Protein AF-A0A6A6IXZ3-F1 (afdb_monomer)

Organism: NCBI:txid390896

Nearest PDB structures (foldseek):
  8v6n-assembly1_A  TM=7.497E-01  e=4.193E-01  Homo sapiens
  6uw6-assembly1_A  TM=6.844E-01  e=2.818E-01  Homo sapiens
  4n5q-assembly1_A  TM=7.582E-01  e=6.986E-01  Mus musculus
  6uw9-assembly1_A  TM=7.023E-01  e=5.893E-01  Homo sapiens
  7mio-assembly1_A  TM=5.245E-01  e=1.039E+00  Mus musculus

pLDDT: mean 78.16, std 22.69, range [28.88, 98.31]

Radius of gyration: 25.99 Å; Cα contacts (8 Å, |Δi|>4): 214; chains: 1; bounding box: 86×38×72 Å

Secondary structure (DSSP, 8-state):
-HHHHHHHTT--TT---TT---HHHHHHHH-----SSS--HHHHHHHHHHHHHTT--TT-B-TTS-BHHHHHHS-B--SSS--BTHHHHHHHHHHHHTT-GGGSPPTTT-EE--BTTB-HHHHHHHTTT-GGG-TTSSSPPEEPTTHHHHHHHHHHHHHHHHHHHHHHHHHHHHHHHHHHTTTTS-----------------PPP-----------------------

Sequence (228 aa):
MRFKLLLDRGANIHARDNRGMTCLHIAVQSARPRNHLNTRVEEDMEAITLLTQRGADIFTTDYSGRSIFDDAYVCDHEKEYPRGSYRGDLWDAALFRCGHGEHIQRPEERMCHYTQWYTEEEFARLWEGMAQDCPYISTPSAICPDRDEVNRRAEEYNRRREEYIRHYEANYRRAEDSVSEEEEEDSADSNIGDEMYLTDSEQDGSEIGYRGGIVLGEVDDLDGDDAG

Mean predicted aligned error: 13.55 Å

Foldseek 3Di:
DPLVVCVVVPNDQCDADPQRDGQLLVLLLVDAFDDDDDDDLVPSLVSNLVSVLVPRDQQDATPVRDGSQNSQQPAALPQAGGRGNVSLLSNCLSCVVNVNNVPRDAQAAHEDAAAPRRDPVNSVVSCVPNNVVPNNPVGHHHYDPCRVVSRVSNVVNVVVVVVVVVVVVVVVVVVVVVVVVVPPDDDDDDDDDDDDDDDDDDDDDDDDDDDDDDDDDDDDDDDDDDDD

Structure (mmCIF, N/CA/C/O backbone):
data_AF-A0A6A6IXZ3-F1
#
_entry.id   AF-A0A6A6IXZ3-F1
#
loop_
_atom_site.group_PDB
_atom_site.id
_atom_site.type_symbol
_atom_site.label_atom_id
_atom_site.label_alt_id
_atom_site.label_comp_id
_atom_site.label_asym_id
_atom_site.label_entity_id
_atom_site.label_seq_id
_atom_site.pdbx_PDB_ins_code
_atom_site.Cartn_x
_atom_site.Cartn_y
_atom_site.Cartn_z
_atom_site.occupancy
_atom_site.B_iso_or_equiv
_atom_site.auth_seq_id
_atom_site.auth_comp_id
_atom_site.auth_asym_id
_atom_site.auth_atom_id
_atom_site.pdbx_PDB_model_num
ATOM 1 N N . MET A 1 1 ? -11.269 16.280 -6.786 1.00 60.94 1 MET A N 1
ATOM 2 C CA . MET A 1 1 ? -10.894 15.071 -6.022 1.00 60.94 1 MET A CA 1
ATOM 3 C C . MET A 1 1 ? -12.010 14.030 -6.147 1.00 60.94 1 MET A C 1
ATOM 5 O O . MET A 1 1 ? -13.130 14.313 -5.734 1.00 60.94 1 MET A O 1
ATOM 9 N N . ARG A 1 2 ? -11.758 12.885 -6.800 1.00 69.38 2 ARG A N 1
ATOM 10 C CA . ARG A 1 2 ? -12.823 11.955 -7.249 1.00 69.38 2 ARG A CA 1
ATOM 11 C C . ARG A 1 2 ? -13.438 11.114 -6.117 1.00 69.38 2 ARG A C 1
ATOM 13 O O . ARG A 1 2 ? -14.658 11.047 -6.044 1.00 69.38 2 ARG A O 1
ATOM 20 N N . PHE A 1 3 ? -12.636 10.553 -5.204 1.00 72.62 3 PHE A N 1
ATOM 21 C CA . PHE A 1 3 ? -13.145 9.714 -4.101 1.00 72.62 3 PHE A CA 1
ATOM 22 C C . PHE A 1 3 ? -14.060 10.473 -3.137 1.00 72.62 3 PHE A C 1
ATOM 24 O O . PHE A 1 3 ? -15.175 10.035 -2.867 1.00 72.62 3 PHE A O 1
ATOM 31 N N . LYS A 1 4 ? -13.630 11.654 -2.684 1.00 79.69 4 LYS A N 1
ATOM 32 C CA . LYS A 1 4 ? -14.442 12.514 -1.813 1.00 79.69 4 LYS A CA 1
ATOM 33 C C . LYS A 1 4 ? -15.776 12.880 -2.441 1.00 79.69 4 LYS A C 1
ATOM 35 O O . LYS A 1 4 ? -16.795 12.749 -1.781 1.00 79.69 4 LYS A O 1
ATOM 40 N N . LEU A 1 5 ? -15.788 13.238 -3.726 1.00 84.25 5 LEU A N 1
ATOM 41 C CA . LEU A 1 5 ? -17.029 13.565 -4.425 1.00 84.25 5 LEU A CA 1
ATOM 42 C C . LEU A 1 5 ? -18.020 12.392 -4.441 1.00 84.25 5 LEU A C 1
ATOM 44 O O . LEU A 1 5 ? -19.213 12.612 -4.261 1.00 84.25 5 LEU A O 1
ATOM 48 N N . LEU A 1 6 ? -17.544 11.163 -4.657 1.00 83.94 6 LEU A N 1
ATOM 49 C CA . LEU A 1 6 ? -18.400 9.973 -4.669 1.00 83.94 6 LEU A CA 1
ATOM 50 C C . LEU A 1 6 ? -18.965 9.671 -3.279 1.00 83.94 6 LEU A C 1
ATOM 52 O O . LEU A 1 6 ? -20.166 9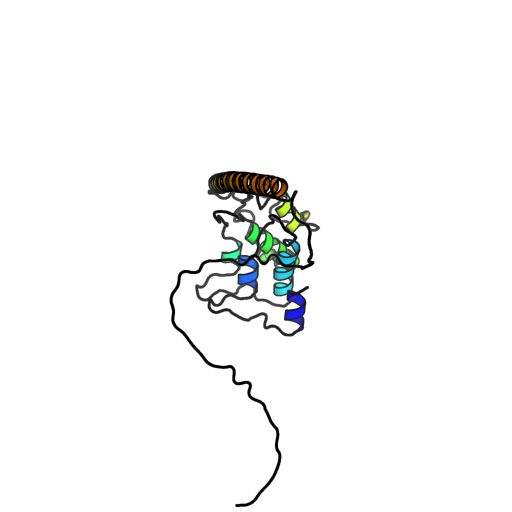.446 -3.141 1.00 83.94 6 LEU A O 1
ATOM 56 N N . LEU A 1 7 ? -18.122 9.721 -2.246 1.00 86.00 7 LEU A N 1
ATOM 57 C CA . LEU A 1 7 ? -18.557 9.497 -0.866 1.00 86.00 7 LEU A CA 1
ATOM 58 C C . LEU A 1 7 ? -19.527 10.590 -0.398 1.00 86.00 7 LEU A C 1
ATOM 60 O O . LEU A 1 7 ? -20.538 10.288 0.226 1.00 86.00 7 LEU A O 1
ATOM 64 N N . ASP A 1 8 ? -19.279 11.848 -0.763 1.00 89.81 8 ASP A N 1
ATOM 65 C CA . ASP A 1 8 ? -20.170 12.974 -0.457 1.00 89.81 8 ASP A CA 1
ATOM 66 C C . ASP A 1 8 ? -21.510 12.875 -1.218 1.00 89.81 8 ASP A C 1
ATOM 68 O O . ASP A 1 8 ? -22.520 13.421 -0.779 1.00 89.81 8 ASP A O 1
ATOM 72 N N . ARG A 1 9 ? -21.547 12.140 -2.338 1.00 90.94 9 ARG A N 1
ATOM 73 C CA . ARG A 1 9 ? -22.761 11.811 -3.108 1.00 90.94 9 ARG A CA 1
ATOM 74 C C . ARG A 1 9 ? -23.486 10.558 -2.597 1.00 90.94 9 ARG A C 1
ATOM 76 O O . ARG A 1 9 ? -24.444 10.128 -3.232 1.00 90.94 9 ARG A O 1
ATOM 83 N N . GLY A 1 10 ? -23.060 9.983 -1.471 1.00 89.31 10 GLY A N 1
ATOM 84 C CA . GLY A 1 10 ? -23.722 8.836 -0.846 1.00 89.31 10 GLY A CA 1
ATOM 85 C C . GLY A 1 10 ? -23.306 7.477 -1.410 1.00 89.31 10 GLY A C 1
ATOM 86 O O . GLY A 1 10 ? -24.050 6.509 -1.259 1.00 89.31 10 GLY A O 1
ATOM 87 N N . ALA A 1 11 ? -22.138 7.377 -2.057 1.00 90.12 11 ALA A N 1
ATOM 88 C CA . ALA A 1 11 ? -21.584 6.078 -2.425 1.00 90.12 11 ALA A CA 1
ATOM 89 C C . ALA A 1 11 ? -21.460 5.175 -1.184 1.00 90.12 11 ALA A C 1
ATOM 91 O O . ALA A 1 11 ? -20.954 5.595 -0.141 1.00 90.12 11 ALA A O 1
ATOM 92 N N . ASN A 1 12 ? -21.923 3.928 -1.301 1.00 93.25 12 ASN A N 1
ATOM 93 C CA . ASN A 1 12 ? -21.911 2.979 -0.194 1.00 93.25 12 ASN A CA 1
ATOM 94 C C . ASN A 1 12 ? -20.475 2.541 0.131 1.00 93.25 12 ASN A C 1
ATOM 96 O O . ASN A 1 12 ? -19.861 1.788 -0.623 1.00 93.25 12 ASN A O 1
ATOM 100 N N . ILE A 1 13 ? -19.968 2.972 1.285 1.00 93.75 13 ILE A N 1
ATOM 101 C CA . ILE A 1 13 ? -18.616 2.652 1.753 1.00 93.75 13 ILE A CA 1
ATOM 102 C C . ILE A 1 13 ? -18.418 1.168 2.103 1.00 93.75 13 ILE A C 1
ATOM 104 O O . ILE A 1 13 ? -17.296 0.668 2.076 1.00 93.75 13 ILE A O 1
ATOM 108 N N . HIS A 1 14 ? -19.508 0.451 2.377 1.00 93.44 14 HIS A N 1
ATOM 109 C CA . HIS A 1 14 ? -19.511 -0.977 2.697 1.00 93.44 14 HIS A CA 1
ATOM 110 C C . HIS A 1 14 ? -19.877 -1.853 1.493 1.00 93.44 14 HIS A C 1
ATOM 112 O O . HIS A 1 14 ? -20.147 -3.045 1.661 1.00 93.44 14 HIS A O 1
ATOM 118 N N . ALA A 1 15 ? -19.929 -1.279 0.286 1.00 95.31 15 ALA A N 1
ATOM 119 C CA . ALA A 1 15 ? -20.151 -2.050 -0.926 1.00 95.31 15 ALA A CA 1
ATOM 120 C C . ALA A 1 15 ? -19.076 -3.134 -1.074 1.00 95.31 15 ALA A C 1
ATOM 122 O O . ALA A 1 15 ? -17.907 -2.931 -0.733 1.00 95.31 15 ALA A O 1
ATOM 123 N N . ARG A 1 16 ? -19.500 -4.285 -1.590 1.00 97.06 16 ARG A N 1
ATOM 124 C CA . ARG A 1 16 ? -18.633 -5.417 -1.896 1.00 97.06 16 ARG A CA 1
ATOM 125 C C . ARG A 1 16 ? -18.746 -5.753 -3.372 1.00 97.06 16 ARG A C 1
ATOM 127 O O . ARG A 1 16 ? -19.849 -5.729 -3.919 1.00 97.06 16 ARG A O 1
ATOM 134 N N . ASP A 1 17 ? -17.618 -6.049 -4.002 1.00 96.50 17 ASP A N 1
ATOM 135 C CA . ASP A 1 17 ? -17.598 -6.551 -5.373 1.00 96.50 17 ASP A CA 1
ATOM 136 C C . ASP A 1 17 ? -17.979 -8.044 -5.442 1.00 96.50 17 ASP A C 1
ATOM 138 O O . ASP A 1 17 ? -18.357 -8.670 -4.448 1.00 96.50 17 ASP A O 1
ATOM 142 N N . ASN A 1 18 ? -17.869 -8.645 -6.628 1.00 97.88 18 ASN A N 1
ATOM 143 C CA . ASN A 1 18 ? -18.177 -10.062 -6.843 1.00 97.88 18 ASN A CA 1
ATOM 144 C C . ASN A 1 18 ? -17.217 -11.036 -6.131 1.00 97.88 18 ASN A C 1
ATOM 146 O O . ASN A 1 18 ? -17.522 -12.225 -6.042 1.00 97.88 18 ASN A O 1
ATOM 150 N N . ARG A 1 19 ? -16.079 -10.558 -5.621 1.00 97.19 19 ARG A N 1
ATOM 151 C CA . ARG A 1 19 ? -15.124 -11.319 -4.802 1.00 97.19 19 ARG A CA 1
ATOM 152 C C . ARG A 1 19 ? -15.311 -11.054 -3.310 1.00 97.19 19 ARG A C 1
ATOM 154 O O . ARG A 1 19 ? -14.609 -11.645 -2.494 1.00 97.19 19 ARG A O 1
ATOM 161 N N . GLY A 1 20 ? -16.263 -10.200 -2.941 1.00 97.62 20 GLY A N 1
ATOM 162 C CA . GLY A 1 20 ? -16.516 -9.815 -1.562 1.00 97.62 20 GLY A CA 1
ATOM 163 C C . GLY A 1 20 ? -15.574 -8.725 -1.059 1.00 97.62 2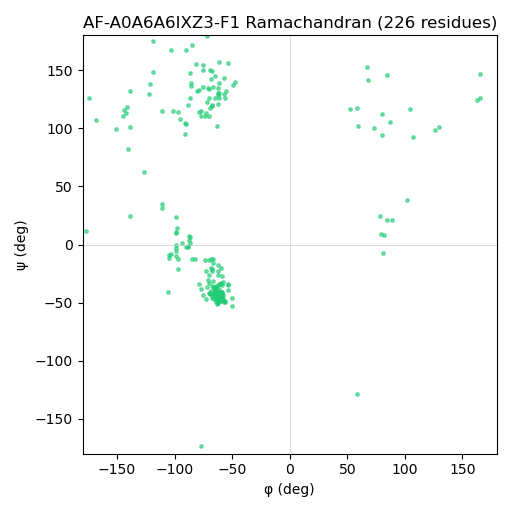0 GLY A C 1
ATOM 164 O O . GLY A 1 20 ? -15.613 -8.432 0.137 1.00 97.62 20 GLY A O 1
ATOM 165 N N . MET A 1 21 ? -14.757 -8.134 -1.935 1.00 97.81 21 MET A N 1
ATOM 166 C CA . MET A 1 21 ? -13.789 -7.094 -1.598 1.00 97.81 21 MET A CA 1
ATOM 167 C C . MET A 1 21 ? -14.496 -5.763 -1.364 1.00 97.81 21 MET A C 1
ATOM 169 O O . MET A 1 21 ? -15.364 -5.360 -2.137 1.00 97.81 21 MET A O 1
ATOM 173 N N . THR A 1 22 ? -14.103 -5.070 -0.299 1.00 96.81 22 THR A N 1
ATOM 174 C CA . THR A 1 22 ? -14.550 -3.700 -0.009 1.00 96.81 22 THR A CA 1
ATOM 175 C C . THR A 1 22 ? -13.689 -2.672 -0.741 1.00 96.81 22 THR A C 1
ATOM 177 O O . THR A 1 22 ? -12.629 -2.993 -1.282 1.00 96.81 22 THR A O 1
ATOM 180 N N . CYS A 1 23 ? -14.091 -1.400 -0.699 1.00 94.81 23 CYS A N 1
ATOM 181 C CA . CYS A 1 23 ? -13.284 -0.303 -1.238 1.00 94.81 23 CYS A CA 1
ATOM 182 C C . CYS A 1 23 ? -11.852 -0.268 -0.667 1.00 94.81 23 CYS A C 1
ATOM 184 O O . CYS A 1 23 ? -10.927 0.055 -1.406 1.00 94.81 23 CYS A O 1
ATOM 186 N N . LEU A 1 24 ? -11.656 -0.626 0.612 1.00 96.38 24 LEU A N 1
ATOM 187 C CA . LEU A 1 24 ? -10.325 -0.666 1.231 1.00 96.38 24 LEU A CA 1
ATOM 188 C C . LEU A 1 24 ? -9.444 -1.792 0.669 1.00 96.38 24 LEU A C 1
ATOM 190 O O . LEU A 1 24 ? -8.278 -1.535 0.380 1.00 96.38 24 LEU A O 1
ATOM 194 N N . HIS A 1 25 ? -9.993 -2.993 0.441 1.00 96.69 25 HIS A N 1
ATOM 195 C CA . HIS A 1 25 ? -9.257 -4.084 -0.219 1.00 96.69 25 HIS A CA 1
ATOM 196 C C . HIS A 1 25 ? -8.739 -3.628 -1.587 1.00 96.69 25 HIS A C 1
ATOM 198 O O . HIS A 1 25 ? -7.557 -3.765 -1.899 1.00 96.69 25 HIS A O 1
ATOM 204 N N . ILE A 1 26 ? -9.627 -3.023 -2.385 1.00 94.75 26 ILE A N 1
ATOM 205 C CA . ILE A 1 26 ? -9.297 -2.551 -3.731 1.00 94.75 26 ILE A CA 1
ATOM 206 C C . ILE A 1 26 ? -8.240 -1.446 -3.664 1.00 94.75 26 ILE A C 1
ATOM 208 O O . ILE A 1 26 ? -7.249 -1.532 -4.383 1.00 94.75 26 ILE A O 1
ATOM 212 N N . ALA A 1 27 ? -8.405 -0.450 -2.785 1.00 93.69 27 ALA A N 1
ATOM 213 C CA . ALA A 1 27 ? -7.450 0.647 -2.632 1.00 93.69 27 ALA A CA 1
ATOM 214 C C . ALA A 1 27 ? -6.040 0.125 -2.311 1.00 93.69 27 ALA A C 1
ATOM 216 O O . ALA A 1 27 ? -5.092 0.458 -3.021 1.00 93.69 27 ALA A O 1
ATOM 217 N N . VAL A 1 28 ? -5.917 -0.773 -1.328 1.00 95.19 28 VAL A N 1
ATOM 218 C CA . VAL A 1 28 ? -4.636 -1.377 -0.931 1.00 95.19 28 VAL A CA 1
ATOM 219 C C . VAL A 1 28 ? -4.052 -2.262 -2.039 1.00 95.19 28 VAL A C 1
ATOM 221 O O . VAL A 1 28 ? -2.847 -2.219 -2.283 1.00 95.19 28 VAL A O 1
ATOM 224 N N . GLN A 1 29 ? -4.858 -3.071 -2.735 1.00 92.06 29 GLN A N 1
ATOM 225 C CA . GLN A 1 29 ? -4.387 -3.907 -3.855 1.00 92.06 29 GLN A CA 1
ATOM 226 C C . GLN A 1 29 ? -3.944 -3.092 -5.070 1.00 92.06 29 GLN A C 1
ATOM 228 O O . GLN A 1 29 ? -2.984 -3.469 -5.745 1.00 92.06 29 GLN A O 1
ATOM 233 N N . SER A 1 30 ? -4.620 -1.981 -5.351 1.00 89.19 30 SER A N 1
ATOM 234 C CA . SER A 1 30 ? -4.317 -1.125 -6.498 1.00 89.19 30 SER A CA 1
ATOM 235 C C . SER A 1 30 ? -3.177 -0.142 -6.256 1.00 89.19 30 SER A C 1
ATOM 237 O O . SER A 1 30 ? -2.693 0.430 -7.228 1.00 89.19 30 SER A O 1
ATOM 239 N N . ALA A 1 31 ? -2.746 0.041 -5.004 1.00 90.06 31 ALA A N 1
ATOM 240 C CA . ALA A 1 31 ? -1.715 1.005 -4.648 1.00 90.06 31 ALA A CA 1
ATOM 241 C C . ALA A 1 31 ? -0.377 0.666 -5.324 1.00 90.06 31 ALA A C 1
ATOM 243 O O . ALA A 1 31 ? 0.050 -0.504 -5.351 1.00 90.06 31 ALA A O 1
ATOM 244 N N . ARG A 1 32 ? 0.285 1.686 -5.884 1.00 86.12 32 ARG A N 1
ATOM 245 C CA . ARG A 1 32 ? 1.559 1.524 -6.603 1.00 86.12 32 ARG A CA 1
ATOM 246 C C . ARG A 1 32 ? 2.556 2.646 -6.279 1.00 86.12 32 ARG A C 1
ATOM 248 O O . ARG A 1 32 ? 2.204 3.822 -6.374 1.00 86.12 32 ARG A O 1
ATOM 255 N N . PRO A 1 33 ? 3.817 2.299 -5.966 1.00 79.06 33 PRO A N 1
ATOM 256 C CA . PRO A 1 33 ? 4.893 3.270 -5.839 1.00 79.06 33 PRO A CA 1
ATOM 257 C C . PRO A 1 33 ? 5.336 3.724 -7.246 1.00 79.06 33 PRO A C 1
ATOM 259 O O . PRO A 1 33 ? 5.046 3.054 -8.239 1.00 79.06 33 PRO A O 1
ATOM 262 N N . ARG A 1 34 ? 5.906 4.927 -7.371 1.00 76.75 34 ARG A N 1
ATOM 263 C CA . ARG A 1 34 ? 5.905 5.683 -8.636 1.00 76.75 34 ARG A CA 1
ATOM 264 C C . ARG A 1 34 ? 6.772 5.079 -9.728 1.00 76.75 34 ARG A C 1
ATOM 266 O O . ARG A 1 34 ? 7.892 4.641 -9.490 1.00 76.75 34 ARG A O 1
ATOM 273 N N . ASN A 1 35 ? 6.324 5.329 -10.964 1.00 61.19 35 ASN A N 1
ATOM 274 C CA . ASN A 1 35 ? 7.160 5.334 -12.153 1.00 61.19 35 ASN A CA 1
ATOM 275 C C . ASN A 1 35 ? 6.460 5.916 -13.397 1.00 61.19 35 ASN A C 1
ATOM 277 O O . ASN A 1 35 ? 5.618 5.276 -14.004 1.00 61.19 35 ASN A O 1
ATOM 281 N N . HIS A 1 36 ? 6.899 7.133 -13.771 1.00 51.09 36 HIS A N 1
ATOM 282 C CA . HIS A 1 36 ? 6.634 7.879 -15.016 1.00 51.09 36 HIS A CA 1
ATOM 283 C C . HIS A 1 36 ? 5.156 8.178 -15.364 1.00 51.09 36 HIS A C 1
ATOM 285 O O . HIS A 1 36 ? 4.397 7.284 -15.696 1.00 51.09 36 HIS A O 1
ATOM 291 N N . LEU A 1 37 ? 4.817 9.482 -15.415 1.00 48.09 37 LEU A N 1
ATOM 292 C CA . LEU A 1 37 ? 3.551 10.094 -15.895 1.00 48.09 37 LEU A CA 1
ATOM 293 C C . LEU A 1 37 ? 2.514 10.580 -14.851 1.00 48.09 37 LEU A C 1
ATOM 295 O O . LEU A 1 37 ? 1.324 10.610 -15.139 1.00 48.09 37 LEU A O 1
ATOM 299 N N . ASN A 1 38 ? 2.988 11.168 -13.742 1.00 49.25 38 ASN A N 1
ATOM 300 C CA . ASN A 1 38 ? 2.245 12.116 -12.880 1.00 49.25 38 ASN A CA 1
ATOM 301 C C . ASN A 1 38 ? 1.373 11.497 -11.751 1.00 49.25 38 ASN A C 1
ATOM 303 O O . ASN A 1 38 ? 0.263 11.033 -11.986 1.00 49.25 38 ASN A O 1
ATOM 307 N N . THR A 1 39 ? 1.893 11.624 -10.513 1.00 54.12 39 THR A N 1
ATOM 308 C CA . THR A 1 39 ? 1.255 11.435 -9.177 1.00 54.12 39 THR A CA 1
ATOM 309 C C . THR A 1 39 ? 0.854 9.984 -8.828 1.00 54.12 39 THR A C 1
ATOM 311 O O . THR A 1 39 ? 0.569 9.206 -9.725 1.00 54.12 39 THR A O 1
ATOM 314 N N . ARG A 1 40 ? 0.993 9.488 -7.576 1.00 67.31 40 ARG A N 1
ATOM 315 C CA . ARG A 1 40 ? -0.190 9.181 -6.730 1.00 67.31 40 ARG A CA 1
ATOM 316 C C . ARG A 1 40 ? 0.056 8.682 -5.288 1.00 67.31 40 ARG A C 1
ATOM 318 O O . ARG A 1 40 ? -0.921 8.289 -4.668 1.00 67.31 40 ARG A O 1
ATOM 325 N N . VAL A 1 41 ? 1.261 8.728 -4.701 1.00 76.94 41 VAL A N 1
ATOM 326 C CA . VAL A 1 41 ? 1.421 8.328 -3.273 1.00 76.94 41 VAL A CA 1
ATOM 327 C C . VAL A 1 41 ? 0.438 9.100 -2.386 1.00 76.94 41 VAL A C 1
ATOM 329 O O . VAL A 1 41 ? -0.194 8.534 -1.500 1.00 76.94 41 VAL A O 1
ATOM 332 N N . GLU A 1 42 ? 0.248 10.382 -2.692 1.00 83.19 42 GLU A N 1
ATOM 333 C CA . GLU A 1 42 ? -0.715 11.250 -2.030 1.00 83.19 42 GLU A CA 1
ATOM 334 C C . GLU A 1 42 ? -2.166 10.815 -2.272 1.00 83.19 42 GLU A C 1
ATOM 336 O O . GLU A 1 42 ? -2.969 10.892 -1.353 1.00 83.19 42 GLU A O 1
ATOM 341 N N . GLU A 1 43 ? -2.513 10.329 -3.467 1.00 84.75 43 GLU A N 1
ATOM 342 C CA . GLU A 1 43 ? -3.876 9.881 -3.780 1.00 84.75 43 GLU A CA 1
ATOM 343 C C . GLU A 1 43 ? -4.191 8.503 -3.194 1.00 84.75 43 GLU A C 1
ATOM 345 O O . GLU A 1 43 ? -5.305 8.305 -2.719 1.00 84.75 43 GLU A O 1
ATOM 350 N N . ASP A 1 44 ? -3.235 7.569 -3.198 1.00 89.81 44 ASP A N 1
ATOM 351 C CA . ASP A 1 44 ? -3.387 6.256 -2.565 1.00 89.81 44 ASP A CA 1
ATOM 352 C C . ASP A 1 44 ? -3.526 6.432 -1.044 1.00 89.81 44 ASP A C 1
ATOM 354 O O . ASP A 1 44 ? -4.448 5.892 -0.425 1.00 89.81 44 ASP A O 1
ATOM 358 N N . MET A 1 45 ? -2.679 7.284 -0.453 1.00 92.31 45 MET A N 1
ATOM 359 C CA . MET A 1 45 ? -2.783 7.691 0.950 1.00 92.31 45 MET A CA 1
ATOM 360 C C . MET A 1 45 ? -4.128 8.365 1.234 1.00 92.31 45 MET A C 1
ATOM 362 O O . MET A 1 45 ? -4.809 8.016 2.198 1.00 92.31 45 MET A O 1
ATOM 366 N N . GLU A 1 46 ? -4.539 9.327 0.409 1.00 91.06 46 GLU A N 1
ATOM 367 C CA . GLU A 1 46 ? -5.799 10.051 0.578 1.00 91.06 46 GLU A CA 1
ATOM 368 C C . GLU A 1 46 ? -7.012 9.123 0.430 1.00 91.06 46 GLU A C 1
ATOM 370 O O . GLU A 1 46 ? -7.966 9.238 1.196 1.00 91.06 46 GLU A O 1
ATOM 375 N N . ALA A 1 47 ? -6.984 8.167 -0.500 1.00 91.75 47 ALA A N 1
ATOM 376 C CA . ALA A 1 47 ? -8.053 7.192 -0.678 1.00 91.75 47 ALA A CA 1
ATOM 377 C C . ALA A 1 47 ? -8.2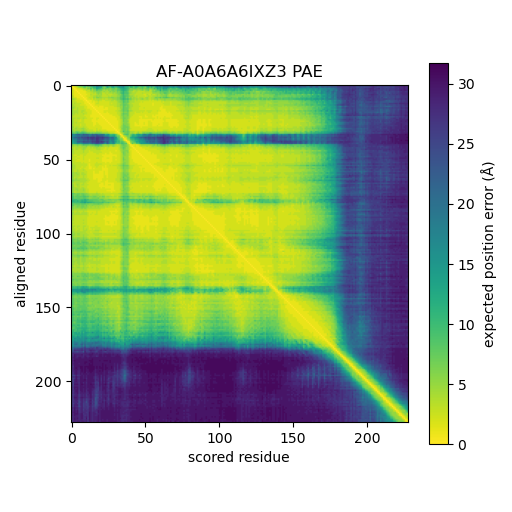15 6.306 0.563 1.00 91.75 47 ALA A C 1
ATOM 379 O O . ALA A 1 47 ? -9.326 6.198 1.086 1.00 91.75 47 ALA A O 1
ATOM 380 N N . ILE A 1 48 ? -7.125 5.713 1.063 1.00 95.69 48 ILE A N 1
ATOM 381 C CA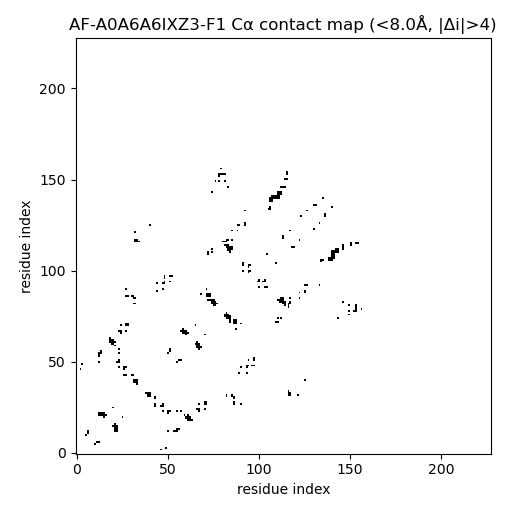 . ILE A 1 48 ? -7.167 4.846 2.250 1.00 95.69 48 ILE A CA 1
ATOM 382 C C . ILE A 1 48 ? -7.583 5.657 3.479 1.00 95.69 48 ILE A C 1
ATOM 384 O O . ILE A 1 48 ? -8.525 5.277 4.172 1.00 95.69 48 ILE A O 1
ATOM 388 N N . THR A 1 49 ? -6.944 6.804 3.725 1.00 95.94 49 THR A N 1
ATOM 389 C CA . THR A 1 49 ? -7.259 7.647 4.890 1.00 95.94 49 THR A CA 1
ATOM 390 C C . THR A 1 49 ? -8.698 8.149 4.866 1.00 95.94 49 THR A C 1
ATOM 392 O O . THR A 1 49 ? -9.381 8.074 5.885 1.00 95.94 49 THR A O 1
ATOM 395 N N . LEU A 1 50 ? -9.209 8.595 3.715 1.00 94.94 50 LEU A N 1
ATOM 396 C CA . LEU A 1 50 ? -10.590 9.054 3.602 1.00 94.94 50 LEU A CA 1
ATOM 397 C C . LEU A 1 50 ? -11.588 7.916 3.825 1.00 94.94 50 LEU A C 1
ATOM 399 O O . LEU A 1 50 ? -12.584 8.123 4.513 1.00 94.94 50 LEU A O 1
ATOM 403 N N . LEU A 1 51 ? -11.352 6.728 3.261 1.00 95.56 51 LEU A N 1
ATOM 404 C CA . LEU A 1 51 ? -12.225 5.571 3.481 1.00 95.56 51 LEU A CA 1
ATOM 405 C C . LEU A 1 51 ? -12.256 5.191 4.967 1.00 95.56 51 LEU A C 1
ATOM 407 O O . LEU A 1 51 ? -13.338 5.079 5.545 1.00 95.56 51 LEU A O 1
ATOM 411 N N . THR A 1 52 ? -11.096 5.082 5.611 1.00 96.88 52 THR A N 1
ATOM 412 C CA . THR A 1 52 ? -10.998 4.766 7.043 1.00 96.88 52 THR A CA 1
ATOM 413 C C . THR A 1 52 ? -11.683 5.834 7.902 1.00 96.88 52 THR A C 1
ATOM 415 O O . THR A 1 52 ? -12.540 5.512 8.721 1.00 96.88 52 THR A O 1
ATOM 418 N N . GLN A 1 53 ? -11.425 7.124 7.653 1.00 95.56 53 GLN A N 1
ATOM 419 C CA . GLN A 1 53 ? -12.068 8.239 8.371 1.00 95.56 53 GLN A CA 1
ATOM 420 C C . GLN A 1 53 ? -13.589 8.297 8.185 1.00 95.56 53 GLN A C 1
ATOM 422 O O . GLN A 1 53 ? -14.300 8.831 9.037 1.00 95.56 53 GLN A O 1
ATOM 427 N N . ARG A 1 54 ? -14.108 7.776 7.069 1.00 94.44 54 ARG A N 1
ATOM 428 C CA . ARG A 1 54 ? -15.549 7.696 6.785 1.00 94.44 54 ARG A CA 1
ATOM 429 C C . ARG A 1 54 ? -16.192 6.417 7.333 1.00 94.44 54 ARG A C 1
ATOM 431 O O . ARG A 1 54 ? -17.372 6.192 7.077 1.00 94.44 54 ARG A O 1
ATOM 438 N N . GLY A 1 55 ? -15.453 5.622 8.108 1.00 94.81 55 GLY A N 1
ATOM 439 C CA . GLY A 1 55 ? -15.966 4.449 8.810 1.00 94.81 55 GLY A CA 1
ATOM 440 C C . GLY A 1 55 ? -15.908 3.155 8.003 1.00 94.81 55 GLY A C 1
ATOM 441 O O . GLY A 1 55 ? -16.659 2.228 8.302 1.00 94.81 55 GLY A O 1
ATOM 442 N N . ALA A 1 56 ? -15.055 3.068 6.978 1.00 96.31 56 ALA A N 1
ATOM 443 C CA . ALA A 1 56 ? -14.768 1.781 6.354 1.00 96.31 56 ALA A CA 1
ATOM 444 C C . ALA A 1 56 ? -14.145 0.829 7.390 1.00 96.31 56 ALA A C 1
ATOM 446 O O . ALA A 1 56 ? -13.195 1.186 8.081 1.00 96.31 56 ALA A O 1
ATOM 447 N N . ASP A 1 57 ? -14.686 -0.385 7.488 1.00 97.19 57 ASP A N 1
ATOM 448 C CA . ASP A 1 57 ? -14.213 -1.386 8.442 1.00 97.19 57 ASP A CA 1
ATOM 449 C C . ASP A 1 57 ? 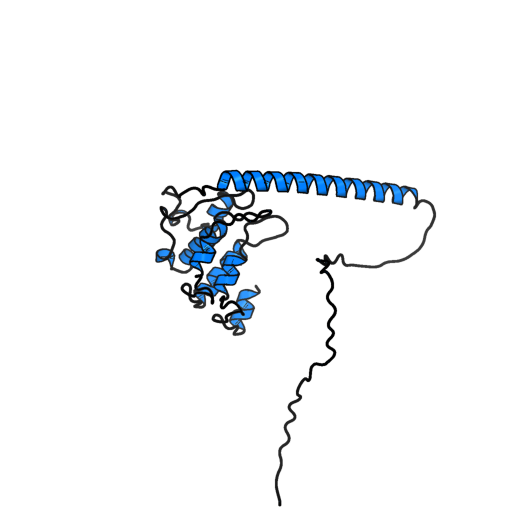-12.903 -2.034 7.958 1.00 97.19 57 ASP A C 1
ATOM 451 O O . ASP A 1 57 ? -12.863 -2.726 6.930 1.00 97.19 57 ASP A O 1
ATOM 455 N N . ILE A 1 58 ? -11.835 -1.800 8.724 1.00 97.88 58 ILE A N 1
ATOM 456 C CA . ILE A 1 58 ? -10.474 -2.279 8.458 1.00 97.88 58 ILE A CA 1
ATOM 457 C C . ILE A 1 58 ? -10.303 -3.786 8.712 1.00 97.88 58 ILE A C 1
ATOM 459 O O . ILE A 1 58 ? -9.313 -4.361 8.270 1.00 97.88 58 ILE A O 1
ATOM 463 N N . PHE A 1 59 ? -11.259 -4.445 9.377 1.00 98.00 59 PHE A N 1
ATOM 464 C CA . PHE A 1 59 ? -11.205 -5.877 9.711 1.00 98.00 59 PHE A CA 1
ATOM 465 C C . PHE A 1 59 ? -12.006 -6.760 8.753 1.00 98.00 59 PHE A C 1
ATOM 467 O O . PHE A 1 59 ? -12.214 -7.948 9.008 1.00 98.00 59 PHE A O 1
ATOM 474 N N . THR A 1 60 ? -12.484 -6.193 7.647 1.00 97.81 60 THR A N 1
ATOM 475 C CA . THR A 1 60 ? -13.258 -6.954 6.668 1.00 97.81 60 THR A CA 1
ATOM 476 C C . THR A 1 60 ? -12.409 -8.007 5.964 1.00 97.81 60 THR A C 1
ATOM 478 O O . THR A 1 60 ? -11.216 -7.822 5.732 1.00 97.81 60 THR A O 1
ATOM 481 N N . THR A 1 61 ? -13.068 -9.102 5.587 1.00 98.25 61 THR A N 1
ATOM 482 C CA . THR A 1 61 ? -12.511 -10.150 4.732 1.00 98.25 61 THR A CA 1
AT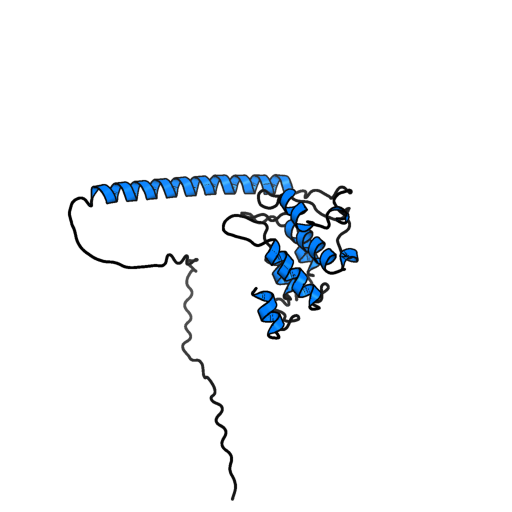OM 483 C C . THR A 1 61 ? -13.308 -10.295 3.440 1.00 98.25 61 THR A C 1
ATOM 485 O O . THR A 1 61 ? -14.527 -10.066 3.422 1.00 98.25 61 THR A O 1
ATOM 488 N N . ASP A 1 62 ? -12.624 -10.683 2.366 1.00 97.62 62 ASP A N 1
ATOM 489 C CA . ASP A 1 62 ? -13.218 -11.086 1.092 1.00 97.62 62 ASP A CA 1
ATOM 490 C C . ASP A 1 62 ? -13.908 -12.468 1.190 1.00 97.62 62 ASP A C 1
ATOM 492 O O . ASP A 1 62 ? -13.929 -13.109 2.245 1.00 97.62 62 ASP A O 1
ATOM 496 N N . TYR A 1 63 ? -14.508 -12.956 0.099 1.00 98.31 63 TYR A N 1
ATOM 497 C CA . TYR A 1 63 ? -15.169 -14.273 0.095 1.00 98.31 63 TYR A CA 1
ATOM 498 C C . TYR A 1 63 ? -14.205 -15.462 0.189 1.00 98.31 63 TYR A C 1
ATOM 500 O O . TYR A 1 63 ? -14.645 -16.577 0.465 1.00 98.31 63 TYR A O 1
ATOM 508 N N . SER A 1 64 ? -12.907 -15.236 -0.002 1.00 97.44 64 SER A N 1
ATOM 509 C CA . SER A 1 64 ? -11.859 -16.234 0.232 1.00 97.44 64 SER A CA 1
ATOM 510 C C . SER A 1 64 ? -11.359 -16.214 1.681 1.00 97.44 64 SER A C 1
ATOM 512 O O . SER A 1 64 ? -10.505 -17.022 2.041 1.00 97.44 64 SER A O 1
ATOM 514 N N . GLY A 1 65 ? -11.877 -15.307 2.515 1.00 97.81 65 GLY A N 1
ATOM 515 C CA . GLY A 1 65 ? -11.441 -15.110 3.892 1.00 97.81 65 GLY A CA 1
ATOM 516 C C . GLY A 1 65 ? -10.157 -14.292 4.028 1.00 97.81 65 GLY A C 1
ATOM 517 O O . GLY A 1 65 ? -9.636 -14.213 5.137 1.00 97.81 65 GLY A O 1
ATOM 518 N N . ARG A 1 66 ? -9.648 -13.682 2.949 1.00 97.12 66 ARG A N 1
ATOM 519 C CA . ARG A 1 66 ? -8.473 -12.803 3.019 1.00 97.12 66 ARG A CA 1
ATOM 520 C C . ARG A 1 66 ? -8.876 -11.436 3.538 1.00 97.12 66 ARG A C 1
ATOM 522 O O . ARG A 1 66 ? -9.876 -10.883 3.089 1.00 97.12 66 ARG A O 1
ATOM 529 N N . SER A 1 67 ? -8.112 -10.917 4.486 1.00 97.75 67 SER A N 1
ATOM 530 C CA . SER A 1 67 ? -8.305 -9.595 5.075 1.00 97.75 67 SER A CA 1
ATOM 531 C C . SER A 1 67 ? -7.546 -8.505 4.320 1.00 97.75 67 SER A C 1
ATOM 533 O O . SER A 1 67 ? -6.629 -8.773 3.542 1.00 97.75 67 SER A O 1
ATOM 535 N N . ILE A 1 68 ? -7.872 -7.248 4.626 1.00 97.62 68 ILE A N 1
ATOM 536 C CA . ILE A 1 68 ? -7.121 -6.084 4.131 1.00 97.62 68 ILE A CA 1
ATOM 537 C C . ILE A 1 68 ? -5.654 -6.132 4.595 1.00 97.62 68 ILE A C 1
ATOM 539 O O . ILE A 1 68 ? -4.764 -5.728 3.851 1.00 97.62 68 ILE A O 1
ATOM 543 N N . PHE A 1 69 ? -5.387 -6.661 5.794 1.00 97.25 69 PHE A N 1
ATOM 544 C CA . PHE A 1 69 ? -4.030 -6.831 6.320 1.00 97.25 69 PHE A CA 1
ATOM 545 C C . PHE A 1 69 ? -3.244 -7.892 5.540 1.00 97.25 69 PHE A C 1
ATOM 547 O O . PHE A 1 69 ? -2.072 -7.676 5.235 1.00 97.25 69 PHE A O 1
ATOM 554 N N . ASP A 1 70 ? -3.892 -9.001 5.161 1.00 96.12 70 ASP A N 1
ATOM 555 C CA . ASP A 1 70 ? -3.277 -10.017 4.295 1.00 96.12 70 ASP A CA 1
ATOM 556 C C . ASP A 1 70 ? -2.913 -9.413 2.940 1.00 96.12 70 ASP A C 1
ATOM 558 O O . ASP A 1 70 ? -1.833 -9.652 2.408 1.00 96.12 70 ASP A O 1
ATOM 562 N N . ASP A 1 71 ? -3.797 -8.585 2.388 1.00 94.44 71 ASP A N 1
ATOM 563 C CA . ASP A 1 71 ? -3.507 -7.852 1.168 1.00 94.44 71 ASP A CA 1
ATOM 564 C C . ASP A 1 71 ? -2.323 -6.891 1.368 1.00 94.44 71 ASP A C 1
ATOM 566 O O . ASP A 1 71 ? -1.398 -6.912 0.556 1.00 94.44 71 ASP A O 1
ATOM 570 N N . ALA A 1 72 ? -2.320 -6.075 2.424 1.00 96.31 72 ALA A N 1
ATOM 571 C CA . ALA A 1 72 ? -1.308 -5.047 2.672 1.00 96.31 72 ALA A CA 1
ATOM 572 C C . ALA A 1 72 ? 0.103 -5.620 2.874 1.00 96.31 72 ALA A C 1
ATOM 574 O O . ALA A 1 72 ? 1.051 -5.139 2.254 1.00 96.31 72 ALA A O 1
ATOM 575 N N . TYR A 1 73 ? 0.249 -6.643 3.718 1.00 95.19 73 TYR A N 1
ATOM 576 C CA . TYR A 1 73 ? 1.561 -7.124 4.168 1.00 95.19 73 TYR A CA 1
ATOM 577 C C . TYR A 1 73 ? 2.177 -8.215 3.292 1.00 95.19 73 TYR A C 1
ATOM 579 O O . TYR A 1 73 ? 3.308 -8.644 3.535 1.00 95.19 73 TYR A O 1
ATOM 587 N N . VAL A 1 74 ? 1.480 -8.655 2.243 1.00 90.25 74 VAL A N 1
ATOM 588 C CA . VAL A 1 74 ? 2.100 -9.502 1.223 1.00 90.25 74 VAL A CA 1
ATOM 589 C C . VAL A 1 74 ? 3.142 -8.688 0.462 1.00 90.25 74 VAL A C 1
ATOM 591 O O . VAL A 1 74 ? 2.828 -7.697 -0.199 1.00 90.25 74 VAL A O 1
ATOM 594 N N . CYS A 1 75 ? 4.389 -9.153 0.531 1.00 89.31 75 CYS A N 1
ATOM 595 C CA . CYS A 1 75 ? 5.474 -8.589 -0.253 1.00 89.31 75 CYS A CA 1
ATOM 596 C C . CYS A 1 75 ? 5.210 -8.817 -1.745 1.00 89.31 75 CYS A C 1
ATOM 598 O O . CYS A 1 75 ? 4.963 -9.944 -2.185 1.00 89.31 75 CYS A O 1
ATOM 600 N N . ASP A 1 76 ? 5.231 -7.737 -2.520 1.00 89.25 76 ASP A N 1
ATOM 601 C CA . ASP A 1 76 ? 4.851 -7.775 -3.922 1.00 89.25 76 ASP A CA 1
ATOM 602 C C . ASP A 1 76 ? 6.073 -7.897 -4.834 1.00 89.25 76 ASP A C 1
ATOM 604 O O . ASP A 1 76 ? 6.899 -6.985 -4.952 1.00 89.25 76 ASP A O 1
ATOM 608 N N . HIS A 1 77 ? 6.141 -9.039 -5.511 1.00 89.44 77 HIS A N 1
ATOM 609 C CA . HIS A 1 77 ? 7.214 -9.410 -6.426 1.00 89.44 77 HIS A CA 1
ATOM 610 C C . HIS A 1 77 ? 6.736 -9.444 -7.890 1.00 89.44 77 HIS A C 1
ATOM 612 O O . HIS A 1 77 ? 7.164 -10.316 -8.654 1.00 89.44 77 HIS A O 1
ATOM 618 N N . GLU A 1 78 ? 5.812 -8.554 -8.293 1.00 82.19 78 GLU A N 1
ATOM 619 C CA . GLU A 1 78 ? 5.395 -8.423 -9.700 1.00 82.19 78 GLU A CA 1
ATOM 620 C C . GLU A 1 78 ? 6.618 -8.369 -10.638 1.00 82.19 78 GLU A C 1
ATOM 622 O O . GLU A 1 78 ? 7.638 -7.753 -10.340 1.00 82.19 78 GLU A O 1
ATOM 627 N N . LYS A 1 79 ? 6.527 -9.040 -11.796 1.00 76.00 79 LYS A N 1
ATOM 628 C CA . LYS A 1 79 ? 7.688 -9.287 -12.675 1.00 76.00 79 LYS A CA 1
ATOM 629 C C . LYS A 1 79 ? 8.312 -8.016 -13.254 1.00 76.00 79 LYS A C 1
ATOM 631 O O . LYS A 1 79 ? 9.515 -8.000 -13.490 1.00 76.00 79 LYS A O 1
ATOM 636 N N . GLU A 1 80 ? 7.478 -7.027 -13.555 1.00 77.56 80 GLU A N 1
ATOM 637 C CA . GLU A 1 80 ? 7.864 -5.801 -14.268 1.00 77.56 80 GLU A CA 1
ATOM 638 C C . GLU A 1 80 ? 7.921 -4.606 -13.310 1.00 77.56 80 GLU A C 1
ATOM 640 O O . GLU A 1 80 ? 8.856 -3.802 -13.327 1.00 77.56 80 GLU A O 1
ATOM 645 N N . TYR A 1 81 ? 6.938 -4.540 -12.412 1.00 80.88 81 TYR A N 1
ATOM 646 C CA . TYR A 1 81 ? 6.734 -3.431 -11.492 1.00 80.88 81 TYR A CA 1
ATOM 647 C C . TYR A 1 81 ? 6.649 -3.924 -10.044 1.00 80.88 81 TYR A C 1
ATOM 649 O O . TYR A 1 81 ? 5.602 -3.778 -9.414 1.00 80.88 81 TYR A O 1
ATOM 657 N N . PRO A 1 82 ? 7.723 -4.536 -9.506 1.00 88.69 82 PRO A N 1
ATOM 658 C CA . PRO A 1 82 ? 7.712 -5.033 -8.139 1.00 88.69 82 PRO A CA 1
ATOM 659 C C . PRO A 1 82 ? 7.524 -3.873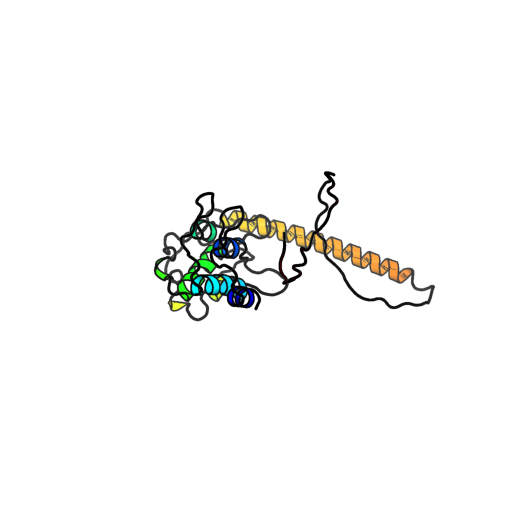 -7.163 1.00 88.69 82 PRO A C 1
ATOM 661 O O . PRO A 1 82 ? 8.247 -2.869 -7.214 1.00 88.69 82 PRO A O 1
ATOM 664 N N . ARG A 1 83 ? 6.554 -4.026 -6.263 1.00 89.62 83 ARG A N 1
ATOM 665 C CA . ARG A 1 83 ? 6.181 -2.986 -5.290 1.00 89.62 83 ARG A CA 1
ATOM 666 C C . ARG A 1 83 ? 6.847 -3.200 -3.932 1.00 89.62 83 ARG A C 1
ATOM 668 O O . ARG A 1 83 ? 6.830 -2.297 -3.102 1.00 89.62 83 ARG A O 1
ATOM 675 N N . GLY A 1 84 ? 7.448 -4.371 -3.709 1.00 93.56 84 GLY A N 1
ATOM 676 C CA . GLY A 1 84 ? 8.148 -4.690 -2.470 1.00 93.56 84 GLY A CA 1
ATOM 677 C C . GLY A 1 84 ? 7.220 -4.576 -1.263 1.00 93.56 84 GLY A C 1
ATOM 678 O O . GLY A 1 84 ? 6.128 -5.147 -1.267 1.00 93.56 84 GLY A O 1
ATOM 679 N N . SER A 1 85 ? 7.645 -3.837 -0.236 1.00 94.81 85 SER A N 1
ATOM 680 C CA . SER A 1 85 ? 6.864 -3.603 0.990 1.00 94.81 85 SER A CA 1
ATOM 681 C C . SER A 1 85 ? 5.916 -2.399 0.927 1.00 94.81 85 SER A C 1
ATOM 683 O O . SER A 1 85 ? 5.227 -2.127 1.907 1.00 94.81 85 SER A O 1
ATOM 685 N N . TYR A 1 86 ? 5.813 -1.713 -0.220 1.00 94.38 86 TYR A N 1
ATOM 686 C CA . TYR A 1 86 ? 5.072 -0.451 -0.352 1.00 94.38 86 TYR A CA 1
ATOM 687 C C . TYR A 1 86 ? 3.647 -0.490 0.206 1.00 94.38 86 TYR A C 1
ATOM 689 O O . TYR A 1 86 ? 3.232 0.433 0.900 1.00 94.38 86 TYR A O 1
ATOM 697 N N . ARG A 1 87 ? 2.883 -1.544 -0.103 1.00 94.62 87 ARG A N 1
ATOM 698 C CA . ARG A 1 87 ? 1.466 -1.645 0.283 1.00 94.62 87 ARG A CA 1
ATOM 699 C C . ARG A 1 87 ? 1.301 -1.696 1.802 1.00 94.62 87 ARG A C 1
ATOM 701 O O . ARG A 1 87 ? 0.430 -1.011 2.329 1.00 94.62 87 ARG A O 1
ATOM 708 N N . GLY A 1 88 ? 2.163 -2.449 2.482 1.00 95.69 88 GLY A N 1
ATOM 709 C CA . GLY A 1 88 ? 2.196 -2.533 3.940 1.00 95.69 88 GLY A CA 1
ATOM 710 C C . GLY A 1 88 ? 2.604 -1.203 4.557 1.00 95.69 88 GLY A C 1
ATOM 711 O O . GLY A 1 88 ? 1.904 -0.677 5.412 1.00 95.69 88 GLY A O 1
ATOM 712 N N . ASP A 1 89 ? 3.663 -0.593 4.025 1.00 95.44 89 ASP A N 1
ATOM 713 C CA . ASP A 1 89 ? 4.179 0.684 4.522 1.00 95.44 89 ASP A CA 1
ATOM 714 C C . ASP A 1 89 ? 3.172 1.833 4.364 1.00 95.44 89 ASP A C 1
ATOM 716 O O . ASP A 1 89 ? 3.012 2.671 5.256 1.00 95.44 89 ASP A O 1
ATOM 720 N N . LEU A 1 90 ? 2.463 1.862 3.233 1.00 95.94 90 LEU A N 1
ATOM 721 C CA . LEU A 1 90 ? 1.374 2.797 2.968 1.00 95.94 90 LEU A CA 1
ATOM 722 C C . LEU A 1 90 ? 0.206 2.567 3.933 1.00 95.94 90 LEU A C 1
ATOM 724 O O . LEU A 1 90 ? -0.334 3.530 4.481 1.00 95.94 90 LEU A O 1
ATOM 728 N N . TRP A 1 91 ? -0.183 1.306 4.128 1.00 97.25 91 TRP A N 1
ATOM 729 C CA . TRP A 1 91 ? -1.264 0.915 5.028 1.00 97.25 91 TRP A CA 1
ATOM 730 C C . TRP A 1 91 ? -0.973 1.327 6.473 1.00 97.25 91 TRP A C 1
ATOM 732 O O . TRP A 1 91 ? -1.816 1.967 7.100 1.00 97.25 91 TRP A O 1
ATOM 742 N N . ASP A 1 92 ? 0.235 1.067 6.970 1.00 96.94 92 ASP A N 1
ATOM 743 C CA . ASP A 1 92 ? 0.643 1.422 8.332 1.00 96.94 92 ASP A CA 1
ATOM 744 C C . ASP A 1 92 ? 0.626 2.935 8.555 1.00 96.94 92 ASP A C 1
ATOM 746 O O . ASP A 1 92 ? 0.045 3.428 9.527 1.00 96.94 92 ASP A O 1
ATOM 750 N N . ALA A 1 93 ? 1.193 3.698 7.618 1.00 96.38 93 ALA A N 1
ATOM 751 C CA . ALA A 1 93 ? 1.159 5.154 7.675 1.00 96.38 93 ALA A CA 1
ATOM 752 C C . ALA A 1 93 ? -0.284 5.697 7.625 1.00 96.38 93 ALA A C 1
ATOM 754 O O . ALA A 1 93 ? -0.612 6.655 8.331 1.00 96.38 93 ALA A O 1
ATOM 755 N N . ALA A 1 94 ? -1.171 5.086 6.834 1.00 97.06 94 ALA A N 1
ATOM 756 C CA . ALA A 1 94 ? -2.576 5.478 6.761 1.00 97.06 94 ALA A CA 1
ATOM 757 C C . ALA A 1 94 ? -3.347 5.152 8.051 1.00 97.06 94 ALA A C 1
ATOM 759 O O . ALA A 1 94 ? -4.105 6.000 8.533 1.00 97.06 94 ALA A O 1
ATOM 760 N N . LEU A 1 95 ? -3.135 3.971 8.644 1.00 97.44 95 LEU A N 1
ATOM 761 C CA . LEU A 1 95 ? -3.712 3.602 9.940 1.00 97.44 95 LEU A CA 1
ATOM 762 C C . LEU A 1 95 ? -3.257 4.565 11.033 1.00 97.44 95 LEU A C 1
ATOM 764 O O . LEU A 1 95 ? -4.092 5.074 11.783 1.00 97.44 95 LEU A O 1
ATOM 768 N N . PHE A 1 96 ? -1.964 4.895 11.072 1.00 96.69 96 PHE A N 1
ATOM 769 C CA . PHE A 1 96 ? -1.429 5.874 12.015 1.00 96.69 96 PHE A CA 1
ATOM 770 C C . PHE A 1 96 ? -2.131 7.233 11.877 1.00 96.69 96 PHE A C 1
ATOM 772 O O . PHE A 1 96 ? -2.639 7.774 12.859 1.00 96.69 96 PHE A O 1
ATOM 779 N N . ARG A 1 97 ? -2.253 7.753 10.644 1.00 95.75 97 ARG A N 1
ATOM 780 C CA . ARG A 1 97 ? -2.954 9.021 10.337 1.00 95.75 97 ARG A CA 1
ATOM 781 C C . ARG A 1 97 ? -4.421 9.024 10.761 1.00 95.75 97 ARG A C 1
ATOM 783 O O . ARG A 1 97 ? -4.975 10.091 11.017 1.00 95.75 97 ARG A O 1
ATOM 790 N N . CYS A 1 98 ? -5.050 7.856 10.809 1.00 96.81 98 CYS A N 1
ATOM 791 C CA . CYS A 1 98 ? -6.448 7.702 11.200 1.00 96.81 98 CYS A CA 1
ATOM 792 C C . CYS A 1 98 ? -6.633 7.397 12.694 1.00 96.81 98 CYS A C 1
ATOM 794 O O . CYS A 1 98 ? -7.770 7.248 13.130 1.00 96.81 98 CYS A O 1
ATOM 796 N N . GLY A 1 99 ? -5.553 7.335 13.482 1.00 96.19 99 GLY A N 1
ATOM 797 C CA . GLY A 1 99 ? -5.621 7.025 14.911 1.00 96.19 99 GLY A CA 1
ATOM 798 C C . GLY A 1 99 ? -5.806 5.538 15.221 1.00 96.19 99 GLY A C 1
ATOM 799 O O . GLY A 1 99 ? -6.312 5.216 16.288 1.00 96.19 99 GLY A O 1
ATOM 800 N N . HIS A 1 100 ? -5.398 4.659 14.303 1.00 96.75 100 HIS A N 1
ATOM 801 C CA . HIS A 1 100 ? -5.456 3.196 14.415 1.00 96.75 100 HIS A CA 1
ATOM 802 C C . HIS A 1 100 ? -4.055 2.569 14.537 1.00 96.75 100 HIS A C 1
ATOM 804 O O . HIS A 1 100 ? -3.797 1.470 14.041 1.00 96.75 100 HIS A O 1
ATOM 810 N N . GLY A 1 101 ? -3.115 3.295 15.150 1.00 94.38 101 GLY A N 1
ATOM 811 C CA . GLY A 1 101 ? -1.709 2.892 15.249 1.00 94.38 101 GLY A CA 1
ATOM 812 C C . GLY A 1 101 ? -1.481 1.596 16.035 1.00 94.38 101 GLY A C 1
ATOM 813 O O . GLY A 1 101 ? -0.491 0.908 15.820 1.00 94.38 101 GLY A O 1
ATOM 814 N N . GLU A 1 102 ? -2.412 1.216 16.905 1.00 94.38 102 GLU A N 1
ATOM 815 C CA . GLU A 1 102 ? -2.411 -0.040 17.658 1.00 94.38 102 GLU A CA 1
ATOM 816 C C . GLU A 1 102 ? -2.580 -1.292 16.783 1.00 94.38 102 GLU A C 1
ATOM 818 O O . GLU A 1 102 ? -2.305 -2.400 17.246 1.00 94.38 102 GLU A O 1
ATOM 823 N N . HIS A 1 103 ? -3.034 -1.125 15.538 1.00 96.00 103 HIS A N 1
ATOM 824 C CA . HIS A 1 103 ? -3.236 -2.208 14.572 1.00 96.00 103 HIS A CA 1
ATOM 825 C C . HIS A 1 103 ? -2.088 -2.349 13.566 1.00 96.00 103 HIS A C 1
ATOM 827 O O . HIS A 1 103 ? -2.116 -3.260 12.742 1.00 96.00 103 HIS A O 1
ATOM 833 N N . ILE A 1 104 ? -1.090 -1.466 13.635 1.00 94.12 104 ILE A N 1
ATOM 834 C CA . ILE A 1 104 ? 0.099 -1.502 12.783 1.00 94.12 104 ILE A CA 1
ATOM 835 C C . ILE A 1 104 ? 0.955 -2.724 13.126 1.00 94.12 104 ILE A C 1
ATOM 837 O O . ILE A 1 104 ? 1.098 -3.098 14.296 1.00 94.12 104 ILE A O 1
ATOM 841 N N . GLN A 1 105 ? 1.550 -3.338 12.103 1.00 89.81 105 GLN A N 1
ATOM 842 C CA . GLN A 1 105 ? 2.426 -4.488 12.283 1.00 89.81 105 GLN A CA 1
ATOM 843 C C . GLN A 1 105 ? 3.640 -4.129 13.145 1.00 89.81 105 GLN A C 1
ATOM 845 O O . GLN A 1 105 ? 4.259 -3.071 12.992 1.00 89.81 105 GLN A O 1
ATOM 850 N N . ARG A 1 106 ? 4.017 -5.035 14.050 1.00 90.31 106 ARG A N 1
ATOM 851 C CA . ARG A 1 106 ? 5.175 -4.826 14.921 1.00 90.31 106 ARG A CA 1
ATOM 852 C C . ARG A 1 106 ? 6.468 -4.762 14.102 1.00 90.31 106 ARG A C 1
ATOM 854 O O . ARG A 1 106 ? 6.594 -5.512 13.130 1.00 90.31 106 ARG A O 1
ATOM 861 N N . PRO A 1 107 ? 7.455 -3.934 14.488 1.00 88.31 107 PRO A N 1
ATOM 862 C CA . PRO A 1 107 ? 8.709 -3.813 13.745 1.00 88.31 107 PRO A CA 1
ATOM 863 C C . PRO A 1 107 ? 9.434 -5.138 13.501 1.00 88.31 107 PRO A C 1
ATOM 865 O O . PRO A 1 107 ? 10.036 -5.309 12.443 1.00 88.31 107 PRO A O 1
ATOM 868 N N . GLU A 1 108 ? 9.345 -6.080 14.442 1.00 87.38 108 GLU A N 1
ATOM 869 C CA . GLU A 1 108 ? 9.977 -7.401 14.357 1.00 87.38 108 GLU A CA 1
ATOM 870 C C . GLU A 1 108 ? 9.286 -8.337 13.354 1.00 87.38 108 GLU A C 1
ATOM 872 O O . GLU A 1 108 ? 9.896 -9.291 12.873 1.00 87.38 108 GLU A O 1
ATOM 877 N N . GLU A 1 109 ? 8.014 -8.079 13.055 1.00 89.38 109 GLU A N 1
ATOM 878 C CA . GLU A 1 109 ? 7.189 -8.861 12.130 1.00 89.38 109 GLU A CA 1
ATOM 879 C C . GLU A 1 109 ? 7.153 -8.229 10.730 1.00 89.38 109 GLU A C 1
ATOM 881 O O . GLU A 1 109 ? 6.870 -8.922 9.750 1.00 89.38 109 GLU A O 1
ATOM 886 N N . ARG A 1 110 ? 7.464 -6.929 10.622 1.00 92.25 110 ARG A N 1
ATOM 887 C CA . ARG A 1 110 ? 7.490 -6.195 9.355 1.00 92.25 110 ARG A CA 1
ATOM 888 C C . ARG A 1 110 ? 8.532 -6.771 8.398 1.00 92.25 110 ARG A C 1
ATOM 890 O O . ARG A 1 110 ? 9.717 -6.877 8.723 1.00 92.25 110 ARG A O 1
ATOM 897 N N . MET A 1 111 ? 8.090 -7.020 7.167 1.00 91.38 111 MET A N 1
ATOM 898 C CA . MET A 1 111 ? 8.944 -7.391 6.043 1.0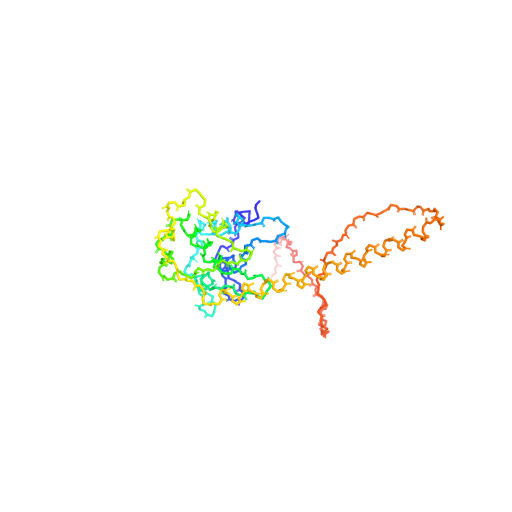0 91.38 111 MET A CA 1
ATOM 899 C C . MET A 1 111 ? 9.310 -6.156 5.206 1.00 91.38 111 MET A C 1
ATOM 901 O O . MET A 1 111 ? 8.485 -5.622 4.473 1.00 91.38 111 MET A O 1
ATOM 905 N N . CYS A 1 112 ? 10.561 -5.714 5.292 1.00 92.94 112 CYS A N 1
ATOM 906 C CA . CYS A 1 112 ? 11.122 -4.597 4.541 1.00 92.94 112 CYS A CA 1
ATOM 907 C C . CYS A 1 112 ? 11.647 -5.049 3.173 1.00 92.94 112 CYS A C 1
ATOM 909 O O . CYS A 1 112 ? 12.500 -5.942 3.080 1.00 92.94 112 CYS A O 1
ATOM 911 N N . HIS A 1 113 ? 11.182 -4.403 2.104 1.00 94.25 113 HIS A N 1
ATOM 912 C CA . HIS A 1 113 ? 11.650 -4.667 0.748 1.00 94.25 113 HIS A CA 1
ATOM 913 C C . HIS A 1 113 ? 11.540 -3.405 -0.112 1.00 94.25 113 HIS A C 1
ATOM 915 O O . HIS A 1 113 ? 10.482 -3.109 -0.664 1.00 94.25 113 HIS A O 1
ATOM 921 N N . TYR A 1 114 ? 12.663 -2.708 -0.280 1.00 92.19 114 TYR A N 1
ATOM 922 C CA . TYR A 1 114 ? 12.790 -1.621 -1.248 1.00 92.19 114 TYR A CA 1
ATOM 923 C C . TYR A 1 114 ? 13.159 -2.150 -2.636 1.00 92.19 114 TYR A C 1
ATOM 925 O O . TYR A 1 114 ? 14.006 -3.040 -2.776 1.00 92.19 114 TYR A O 1
ATOM 933 N N . THR A 1 115 ? 12.536 -1.571 -3.655 1.00 90.75 115 THR A N 1
ATOM 934 C CA . THR A 1 115 ? 12.744 -1.878 -5.070 1.00 90.75 115 THR A CA 1
ATOM 935 C C . THR A 1 115 ? 13.246 -0.634 -5.802 1.00 90.75 115 THR A C 1
ATOM 937 O O . THR A 1 115 ? 13.305 0.459 -5.244 1.00 90.75 115 THR A O 1
ATOM 940 N N . GLN A 1 116 ? 13.578 -0.763 -7.085 1.00 85.38 116 GLN A N 1
ATOM 941 C CA . GLN A 1 116 ? 13.907 0.398 -7.926 1.00 85.38 116 GLN A CA 1
ATOM 942 C C . GLN A 1 116 ? 12.738 1.390 -8.098 1.00 85.38 116 GLN A C 1
ATOM 944 O O . GLN A 1 116 ? 12.950 2.520 -8.527 1.00 85.38 116 GLN A O 1
ATOM 949 N N . TRP A 1 117 ? 11.512 0.942 -7.811 1.00 84.88 117 TRP A N 1
ATOM 950 C CA . TRP A 1 117 ? 10.281 1.726 -7.902 1.00 84.88 117 TRP A CA 1
ATOM 951 C C . TRP A 1 117 ? 9.752 2.147 -6.534 1.00 84.88 117 TRP A C 1
ATOM 953 O O . TRP A 1 117 ? 8.815 2.931 -6.480 1.00 84.88 117 TRP A O 1
ATOM 963 N N . TYR A 1 118 ? 10.304 1.581 -5.456 1.00 89.81 118 TYR A N 1
ATOM 964 C CA . TYR A 1 118 ? 9.940 1.888 -4.085 1.00 89.81 118 TYR A CA 1
ATOM 965 C C . TYR A 1 118 ? 11.176 1.970 -3.197 1.00 89.81 118 TYR A C 1
ATOM 967 O O . TYR A 1 118 ? 11.736 0.958 -2.777 1.00 89.81 118 TYR A O 1
ATOM 975 N N . THR A 1 119 ? 11.592 3.188 -2.911 1.00 90.56 119 THR A N 1
ATOM 976 C CA . THR A 1 119 ? 12.854 3.507 -2.250 1.00 90.56 119 THR A CA 1
ATOM 977 C C . THR A 1 119 ? 12.665 3.874 -0.780 1.00 90.56 119 THR A C 1
ATOM 979 O O . THR A 1 119 ? 11.565 4.173 -0.317 1.00 90.56 119 THR A O 1
ATOM 982 N N . GLU A 1 120 ? 13.773 3.918 -0.040 1.00 90.81 120 GLU A N 1
ATOM 983 C CA . GLU A 1 120 ? 13.788 4.423 1.337 1.00 90.81 120 GLU A CA 1
ATOM 984 C C . GLU A 1 120 ? 13.324 5.890 1.427 1.00 90.81 120 GLU A C 1
ATOM 986 O O . GLU A 1 120 ? 12.657 6.273 2.386 1.00 90.81 120 GLU A O 1
ATOM 991 N N . GLU A 1 121 ? 13.609 6.707 0.406 1.00 88.69 121 GLU A N 1
ATOM 992 C CA . GLU A 1 121 ? 13.097 8.078 0.321 1.00 88.69 121 GLU A CA 1
ATOM 993 C C . GLU A 1 121 ? 11.566 8.086 0.222 1.00 88.69 121 GLU A C 1
ATOM 995 O O . GLU A 1 121 ? 10.896 8.828 0.939 1.00 88.69 121 GLU A O 1
ATOM 1000 N N . GLU A 1 122 ? 10.988 7.232 -0.622 1.00 89.50 122 GLU A N 1
ATOM 1001 C CA . GLU A 1 122 ? 9.533 7.116 -0.752 1.00 89.50 122 GLU A CA 1
ATOM 1002 C C . GLU A 1 122 ? 8.886 6.573 0.520 1.00 89.50 122 GLU A C 1
ATOM 1004 O O . GLU A 1 122 ? 7.830 7.065 0.917 1.00 89.50 122 GLU A O 1
ATOM 1009 N N . PHE A 1 123 ? 9.533 5.629 1.205 1.00 92.44 123 PHE A N 1
ATOM 1010 C CA . PHE A 1 123 ? 9.121 5.204 2.541 1.00 92.44 123 PHE A CA 1
ATOM 1011 C C . PHE A 1 123 ? 9.098 6.379 3.527 1.00 92.44 123 PHE A C 1
ATOM 1013 O O . PHE A 1 123 ? 8.093 6.590 4.209 1.00 92.44 123 PHE A O 1
ATOM 1020 N N . ALA A 1 124 ? 10.157 7.192 3.571 1.00 90.81 124 ALA A N 1
ATOM 1021 C CA . ALA A 1 124 ? 10.221 8.356 4.452 1.00 90.81 124 ALA A CA 1
ATOM 1022 C C . ALA A 1 124 ? 9.101 9.371 4.157 1.00 90.81 124 ALA A C 1
ATOM 1024 O O . ALA A 1 124 ? 8.554 9.971 5.084 1.00 90.81 124 ALA A O 1
ATOM 1025 N N . ARG A 1 125 ? 8.700 9.521 2.886 1.00 90.31 125 ARG A N 1
ATOM 1026 C CA . ARG A 1 125 ? 7.592 10.405 2.481 1.00 90.31 125 ARG A CA 1
ATOM 1027 C C . ARG A 1 125 ? 6.230 9.945 2.996 1.00 90.31 125 ARG A C 1
ATOM 1029 O O . ARG A 1 125 ? 5.400 10.791 3.319 1.00 90.31 125 ARG A O 1
ATOM 1036 N N . LEU A 1 126 ? 5.992 8.640 3.152 1.00 92.62 126 LEU A N 1
ATOM 1037 C CA . LEU A 1 126 ? 4.747 8.138 3.763 1.00 92.62 126 LEU A CA 1
ATOM 1038 C C . LEU A 1 126 ? 4.560 8.679 5.192 1.00 92.62 126 LEU A C 1
ATOM 1040 O O . LEU A 1 126 ? 3.445 9.026 5.603 1.00 92.62 126 LEU A O 1
ATOM 1044 N N . TRP A 1 127 ? 5.675 8.834 5.906 1.00 93.50 127 TRP A N 1
ATOM 1045 C CA . TRP A 1 127 ? 5.759 9.330 7.279 1.00 93.50 127 TRP A CA 1
ATOM 1046 C C . TRP A 1 127 ? 6.123 10.819 7.374 1.00 93.50 127 TRP A C 1
ATOM 1048 O O . TRP A 1 127 ? 6.450 11.307 8.457 1.00 93.50 127 TRP A O 1
ATOM 1058 N N . GLU A 1 128 ? 6.045 11.574 6.273 1.00 89.81 128 GLU A N 1
ATOM 1059 C CA . GLU A 1 128 ? 6.358 13.004 6.278 1.00 89.81 128 GLU A CA 1
ATOM 1060 C C . GLU A 1 128 ? 5.483 13.756 7.299 1.00 89.81 128 GLU A C 1
ATOM 1062 O O . GLU A 1 128 ? 4.258 13.582 7.361 1.00 89.81 128 GLU A O 1
ATOM 1067 N N . GLY A 1 129 ? 6.143 14.560 8.141 1.00 91.94 129 GLY A N 1
ATOM 1068 C CA . GLY A 1 129 ? 5.535 15.278 9.268 1.00 91.94 129 GLY A CA 1
ATOM 1069 C C . GLY A 1 129 ? 5.321 14.451 10.545 1.00 91.94 129 GLY A C 1
ATOM 1070 O O . GLY A 1 129 ? 4.971 15.025 11.572 1.00 91.94 129 GLY A O 1
ATOM 1071 N N . MET A 1 130 ? 5.544 13.134 10.510 1.00 92.50 130 MET A N 1
ATOM 1072 C CA . MET A 1 130 ? 5.348 12.209 11.644 1.00 92.50 130 MET A CA 1
ATOM 1073 C C . MET A 1 130 ? 6.483 11.179 11.745 1.00 92.50 130 MET A C 1
ATOM 1075 O O . MET A 1 130 ? 6.300 10.082 12.265 1.00 92.50 130 MET A O 1
ATOM 1079 N N . ALA A 1 131 ? 7.667 11.505 11.218 1.00 90.44 131 ALA A N 1
ATOM 1080 C CA . ALA A 1 131 ? 8.782 10.567 11.148 1.00 90.44 131 ALA A CA 1
ATOM 1081 C C . ALA A 1 131 ? 9.182 10.059 12.542 1.00 90.44 131 ALA A C 1
ATOM 1083 O O . ALA A 1 131 ? 9.395 8.867 12.715 1.00 90.44 131 ALA A O 1
ATOM 1084 N N . GLN A 1 132 ? 9.202 10.931 13.555 1.00 90.62 132 GLN A N 1
ATOM 1085 C CA . GLN A 1 132 ? 9.529 10.551 14.934 1.00 90.62 132 GLN A CA 1
ATOM 1086 C C . GLN A 1 132 ? 8.592 9.494 15.542 1.00 90.62 132 GLN A C 1
ATOM 1088 O O . GLN A 1 132 ? 8.976 8.838 16.507 1.00 90.62 132 GLN A O 1
ATOM 1093 N N . ASP A 1 133 ? 7.392 9.336 14.981 1.00 91.44 133 ASP A N 1
ATOM 1094 C CA . ASP A 1 133 ? 6.374 8.401 15.454 1.00 91.44 133 ASP A CA 1
ATOM 1095 C C . ASP A 1 133 ? 6.350 7.097 14.636 1.00 91.44 133 ASP A C 1
ATOM 1097 O O . ASP A 1 133 ? 5.634 6.158 14.981 1.00 91.44 133 ASP A O 1
ATOM 1101 N N . CYS A 1 134 ? 7.144 7.014 13.561 1.00 92.12 134 CYS A N 1
ATOM 1102 C CA . CYS A 1 134 ? 7.250 5.811 12.747 1.00 92.12 134 CYS A CA 1
ATOM 1103 C C . CYS A 1 134 ? 7.931 4.685 13.550 1.00 92.12 134 CYS A C 1
ATOM 1105 O O . CYS A 1 134 ? 9.102 4.820 13.931 1.00 92.12 134 CYS A O 1
ATOM 1107 N N . PRO A 1 135 ? 7.255 3.541 13.767 1.00 89.62 135 PRO A N 1
ATOM 1108 C CA . PRO A 1 135 ? 7.754 2.473 14.634 1.00 89.62 135 PRO A CA 1
ATOM 1109 C C . PRO A 1 135 ? 8.988 1.751 14.066 1.00 89.62 135 PRO A C 1
ATOM 1111 O O . PRO A 1 135 ? 9.653 1.009 14.784 1.00 89.62 135 PRO A O 1
ATOM 1114 N N . TYR A 1 136 ? 9.318 1.970 12.791 1.00 89.44 136 TYR A N 1
ATOM 1115 C CA . TYR A 1 136 ? 10.365 1.238 12.073 1.00 89.44 136 TYR A CA 1
ATOM 1116 C C . TYR A 1 136 ? 11.706 1.976 11.985 1.00 89.44 136 TYR A C 1
ATOM 1118 O O . TYR A 1 136 ? 12.695 1.379 11.573 1.00 89.44 136 TYR A O 1
ATOM 1126 N N . ILE A 1 137 ? 11.783 3.257 12.371 1.00 80.94 137 ILE A N 1
ATOM 1127 C CA . ILE A 1 137 ? 13.020 4.050 12.209 1.00 80.94 137 ILE A CA 1
ATOM 1128 C C . ILE A 1 137 ? 14.135 3.589 13.157 1.00 80.94 137 ILE A C 1
ATOM 1130 O O . ILE A 1 137 ? 15.315 3.666 12.820 1.00 80.94 137 ILE A O 1
ATOM 1134 N N . SER A 1 138 ? 13.782 3.119 14.352 1.00 78.56 138 SER A N 1
ATOM 1135 C CA . SER A 1 138 ? 14.742 2.767 15.407 1.00 78.56 138 SER A CA 1
ATOM 1136 C C . SER A 1 138 ? 14.938 1.261 15.592 1.00 78.56 138 SER A C 1
ATOM 1138 O O . SER A 1 138 ? 15.855 0.851 16.309 1.00 78.56 138 SER A O 1
ATOM 1140 N N . THR A 1 139 ? 14.113 0.435 14.945 1.00 79.62 139 THR A N 1
ATOM 1141 C CA . THR A 1 139 ? 14.098 -1.019 15.129 1.00 79.62 139 THR A CA 1
ATOM 1142 C C . THR A 1 139 ? 14.339 -1.730 13.797 1.00 79.62 139 THR A C 1
ATOM 1144 O O . THR A 1 139 ? 13.650 -1.436 12.822 1.00 79.62 139 THR A O 1
ATOM 1147 N N . PRO A 1 140 ? 15.287 -2.684 13.725 1.00 77.62 140 PRO A N 1
ATOM 1148 C CA . PRO A 1 140 ? 15.537 -3.425 12.493 1.00 77.62 140 PRO A CA 1
ATOM 1149 C C . PRO A 1 140 ? 14.309 -4.243 12.070 1.00 77.62 140 PRO A C 1
ATOM 1151 O O . PRO A 1 140 ? 13.879 -5.129 12.806 1.00 77.62 140 PRO A O 1
ATOM 1154 N N . SER A 1 141 ? 13.778 -3.982 10.874 1.00 87.25 141 SER A N 1
ATOM 1155 C CA . SER A 1 141 ? 12.785 -4.851 10.227 1.00 87.25 141 SER A CA 1
ATOM 1156 C C . SER A 1 141 ? 13.452 -6.041 9.530 1.00 87.25 141 SER A C 1
ATOM 1158 O O . SER A 1 141 ? 14.609 -5.955 9.103 1.00 87.25 141 SER A O 1
ATOM 1160 N N . ALA A 1 142 ? 12.715 -7.140 9.358 1.00 90.19 142 ALA A N 1
ATOM 1161 C CA . ALA A 1 142 ? 13.185 -8.279 8.575 1.00 90.19 142 ALA A CA 1
ATOM 1162 C C . ALA A 1 142 ? 13.316 -7.882 7.099 1.00 90.19 142 ALA A C 1
ATOM 1164 O O . ALA A 1 142 ? 12.437 -7.225 6.553 1.00 90.19 142 ALA A O 1
ATOM 1165 N N . ILE A 1 143 ? 14.405 -8.264 6.434 1.00 91.69 143 ILE A N 1
ATOM 1166 C CA . ILE A 1 143 ? 14.573 -8.020 4.995 1.00 91.69 143 ILE A CA 1
ATOM 1167 C C . ILE A 1 143 ? 13.903 -9.160 4.226 1.00 91.69 143 ILE A C 1
ATOM 1169 O O . ILE A 1 143 ? 14.103 -10.326 4.572 1.00 91.69 143 ILE A O 1
ATOM 1173 N N . CYS A 1 144 ? 13.159 -8.838 3.163 1.00 93.69 144 CYS A N 1
ATOM 1174 C CA . CYS A 1 144 ? 12.552 -9.856 2.306 1.00 93.69 144 CYS A CA 1
ATOM 1175 C C . CYS A 1 144 ? 13.605 -10.828 1.735 1.00 93.69 144 CYS A C 1
ATOM 1177 O O . CYS A 1 144 ? 14.560 -10.367 1.102 1.00 93.69 144 CYS A O 1
ATOM 1179 N N . PRO A 1 145 ? 13.437 -12.159 1.911 1.00 93.19 145 PRO A N 1
ATOM 1180 C CA . PRO A 1 145 ? 14.373 -13.161 1.395 1.00 93.19 145 PRO A CA 1
ATOM 1181 C C . PRO A 1 145 ? 14.572 -13.095 -0.122 1.00 93.19 145 PRO A C 1
ATOM 1183 O O . PRO A 1 145 ? 15.671 -13.348 -0.609 1.00 93.19 145 PRO A O 1
ATOM 1186 N N . ASP A 1 146 ? 13.529 -12.703 -0.856 1.00 92.00 146 ASP A N 1
ATOM 1187 C CA . ASP A 1 146 ? 13.533 -12.664 -2.320 1.00 92.00 146 ASP A CA 1
ATOM 1188 C C . ASP A 1 146 ? 14.047 -11.326 -2.881 1.00 92.00 146 ASP A C 1
ATOM 1190 O O . ASP A 1 146 ? 14.154 -11.166 -4.099 1.00 92.00 146 ASP A O 1
ATOM 1194 N N . ARG A 1 147 ? 14.397 -10.355 -2.019 1.00 92.75 147 ARG A N 1
ATOM 1195 C CA . ARG A 1 147 ? 14.748 -8.978 -2.416 1.00 92.75 147 ARG A CA 1
ATOM 1196 C C . ARG A 1 147 ? 15.789 -8.919 -3.525 1.00 92.75 147 ARG A C 1
ATOM 1198 O O . ARG A 1 147 ? 15.595 -8.250 -4.537 1.00 92.75 147 ARG A O 1
ATOM 1205 N N . ASP A 1 148 ? 16.908 -9.606 -3.331 1.00 92.00 148 ASP A N 1
ATOM 1206 C CA . ASP A 1 148 ? 18.052 -9.497 -4.237 1.00 92.00 148 ASP A CA 1
ATOM 1207 C C . ASP A 1 148 ? 17.773 -10.160 -5.596 1.00 92.00 148 ASP A C 1
ATOM 1209 O O . ASP A 1 148 ? 18.299 -9.725 -6.621 1.00 92.00 148 ASP A O 1
ATOM 1213 N N . GLU A 1 149 ? 16.949 -11.211 -5.628 1.00 90.81 149 GLU A N 1
ATOM 1214 C CA . GLU A 1 149 ? 16.516 -11.850 -6.873 1.00 90.81 149 GLU A CA 1
ATOM 1215 C C . GLU A 1 149 ? 15.506 -10.976 -7.623 1.00 90.81 149 GLU A C 1
ATOM 1217 O O . GLU A 1 149 ? 15.662 -10.745 -8.825 1.00 90.81 149 GLU A O 1
ATOM 1222 N N . VAL A 1 150 ? 14.507 -10.448 -6.912 1.00 88.88 150 VAL A N 1
ATOM 1223 C CA . VAL A 1 150 ? 13.456 -9.591 -7.476 1.00 88.88 150 VAL A CA 1
ATOM 1224 C C . VAL A 1 150 ? 14.046 -8.306 -8.049 1.00 88.88 150 VAL A C 1
ATOM 1226 O O . VAL A 1 150 ? 13.741 -7.954 -9.189 1.00 88.88 150 VAL A O 1
ATOM 1229 N N . ASN A 1 151 ? 14.951 -7.647 -7.322 1.00 89.31 151 ASN A N 1
ATOM 1230 C CA . ASN A 1 151 ? 15.600 -6.426 -7.799 1.00 89.31 151 ASN A CA 1
ATOM 1231 C C . ASN A 1 151 ? 16.469 -6.688 -9.036 1.00 89.31 151 ASN A C 1
ATOM 1233 O O . ASN A 1 151 ? 16.352 -5.969 -10.026 1.00 89.31 151 ASN A O 1
ATOM 1237 N N . ARG A 1 152 ? 17.251 -7.776 -9.050 1.00 89.62 152 ARG A N 1
ATOM 1238 C CA . ARG A 1 152 ? 18.051 -8.163 -10.227 1.00 89.62 152 ARG A CA 1
ATOM 1239 C C . ARG A 1 152 ? 17.178 -8.412 -11.460 1.00 89.62 152 ARG A C 1
ATOM 1241 O O . ARG A 1 152 ? 17.533 -8.010 -12.567 1.00 89.62 152 ARG A O 1
ATOM 1248 N N . ARG A 1 153 ? 16.029 -9.068 -11.280 1.00 87.50 153 ARG A N 1
ATOM 1249 C CA . ARG A 1 153 ? 15.058 -9.309 -12.356 1.00 87.50 153 ARG A CA 1
ATOM 1250 C C . ARG A 1 153 ? 14.472 -8.001 -12.892 1.00 87.50 153 ARG A C 1
ATOM 1252 O O . ARG A 1 153 ? 14.321 -7.854 -14.104 1.00 87.50 153 ARG A O 1
ATOM 1259 N N . ALA A 1 154 ? 14.146 -7.069 -12.003 1.00 85.44 154 ALA A N 1
ATOM 1260 C CA . ALA A 1 154 ? 13.595 -5.768 -12.367 1.00 85.44 154 ALA A CA 1
ATOM 1261 C C . ALA A 1 154 ? 14.604 -4.927 -13.174 1.00 85.44 154 ALA A C 1
ATOM 1263 O O . ALA A 1 154 ? 14.237 -4.305 -14.174 1.00 85.44 154 ALA A O 1
ATOM 1264 N N . GLU A 1 155 ? 15.885 -4.979 -12.800 1.00 87.00 155 GLU A N 1
ATOM 1265 C CA . GLU A 1 155 ? 16.983 -4.352 -13.545 1.00 87.00 155 GLU A CA 1
ATOM 1266 C C . GLU A 1 155 ? 17.154 -4.958 -14.948 1.00 87.00 155 GLU A C 1
ATOM 1268 O O . GLU A 1 155 ? 17.357 -4.234 -15.926 1.00 87.00 155 GLU A O 1
ATOM 1273 N N . GLU A 1 156 ? 17.058 -6.285 -15.076 1.00 88.94 156 GLU A N 1
ATOM 1274 C CA . GLU A 1 156 ? 17.126 -6.968 -16.373 1.00 88.94 156 GLU A CA 1
ATOM 1275 C C . GLU A 1 156 ? 15.955 -6.573 -17.284 1.00 88.94 156 GLU A C 1
ATOM 1277 O O . GLU A 1 156 ? 16.157 -6.282 -18.466 1.00 88.94 156 GLU A O 1
ATOM 1282 N N . TYR A 1 157 ? 14.737 -6.514 -16.737 1.00 85.38 157 TYR A N 1
ATOM 1283 C CA . TYR A 1 157 ? 13.554 -6.056 -17.466 1.00 85.38 157 TYR A CA 1
ATOM 1284 C C . TYR A 1 157 ? 13.729 -4.621 -17.979 1.00 85.38 157 TYR A C 1
ATOM 1286 O O . TYR A 1 157 ? 13.507 -4.365 -19.164 1.00 85.38 157 TYR A O 1
ATOM 1294 N N . ASN A 1 158 ? 14.195 -3.701 -17.130 1.00 84.31 158 ASN A N 1
ATOM 1295 C CA . ASN A 1 158 ? 14.428 -2.312 -17.526 1.00 84.31 158 ASN A CA 1
ATOM 1296 C C . ASN A 1 158 ? 15.461 -2.195 -18.641 1.00 84.31 158 ASN A C 1
ATOM 1298 O O . ASN A 1 158 ? 15.218 -1.499 -19.623 1.00 84.31 158 ASN A O 1
ATOM 1302 N N . ARG A 1 159 ? 16.565 -2.942 -18.551 1.00 88.75 159 ARG A N 1
ATOM 1303 C CA . ARG A 1 159 ? 17.586 -2.975 -19.604 1.00 88.75 159 ARG A CA 1
ATOM 1304 C C . ARG A 1 159 ? 16.998 -3.405 -20.947 1.00 88.75 159 ARG A C 1
ATOM 1306 O O . ARG A 1 159 ? 17.228 -2.747 -21.959 1.00 88.75 159 ARG A O 1
ATOM 1313 N N . ARG A 1 160 ? 16.187 -4.469 -20.952 1.00 89.06 160 ARG A N 1
ATOM 1314 C CA . ARG A 1 160 ? 15.496 -4.956 -22.158 1.00 89.06 160 ARG A CA 1
ATOM 1315 C C . ARG A 1 160 ? 14.499 -3.932 -22.702 1.00 89.06 160 ARG A C 1
ATOM 1317 O O . ARG A 1 160 ? 14.421 -3.735 -23.912 1.00 89.06 160 ARG A O 1
ATOM 1324 N N . ARG A 1 161 ? 13.752 -3.262 -21.823 1.00 86.38 161 ARG A N 1
ATOM 1325 C CA . ARG A 1 161 ? 12.800 -2.207 -22.194 1.00 86.38 161 ARG A CA 1
ATOM 1326 C C . ARG A 1 161 ? 13.507 -0.993 -22.802 1.00 86.38 161 ARG A C 1
ATOM 1328 O O . ARG A 1 161 ? 13.058 -0.482 -23.821 1.00 86.38 161 ARG A O 1
ATOM 1335 N N . GLU A 1 162 ? 14.630 -0.561 -22.237 1.00 89.50 162 GLU A N 1
ATOM 1336 C CA . GLU A 1 162 ? 15.448 0.534 -22.777 1.00 89.50 162 GLU A CA 1
ATOM 1337 C C . GLU A 1 162 ? 16.082 0.185 -24.126 1.00 89.50 162 GLU A C 1
ATOM 1339 O O . GLU A 1 162 ? 16.209 1.046 -24.995 1.00 89.50 162 GLU A O 1
ATOM 1344 N N . GLU A 1 163 ? 16.503 -1.064 -24.326 1.00 93.19 163 GLU A N 1
ATOM 1345 C CA . GLU A 1 163 ? 16.965 -1.551 -25.631 1.00 93.19 163 GLU A CA 1
ATOM 1346 C C . GLU A 1 163 ? 15.845 -1.511 -26.673 1.00 93.19 163 GLU A C 1
ATOM 1348 O O . GLU A 1 163 ? 16.065 -1.025 -27.784 1.00 93.19 163 GLU A O 1
ATOM 1353 N N . TYR A 1 164 ? 14.641 -1.953 -26.302 1.00 89.75 164 TYR A N 1
ATOM 1354 C CA . TYR A 1 164 ? 13.461 -1.883 -27.162 1.00 89.75 164 TYR A CA 1
ATOM 1355 C C . TYR A 1 164 ? 13.108 -0.437 -27.538 1.00 89.75 164 TYR A C 1
ATOM 1357 O O . TYR A 1 164 ? 12.948 -0.144 -28.721 1.00 89.75 164 TYR A O 1
ATOM 1365 N N . ILE A 1 165 ? 13.061 0.480 -26.564 1.00 91.25 165 ILE A N 1
ATOM 1366 C CA . ILE A 1 165 ? 12.784 1.907 -26.803 1.00 91.25 165 ILE A CA 1
ATOM 1367 C C . ILE A 1 165 ? 13.838 2.506 -27.736 1.00 91.25 165 ILE A C 1
ATOM 1369 O O . ILE A 1 165 ? 13.484 3.116 -28.740 1.00 91.25 165 ILE A O 1
ATOM 1373 N N . ARG A 1 166 ? 15.131 2.268 -27.479 1.00 93.69 166 ARG A N 1
ATOM 1374 C CA . ARG A 1 166 ? 16.213 2.752 -28.352 1.00 93.69 166 ARG A CA 1
ATOM 1375 C C . ARG A 1 166 ? 16.092 2.220 -29.777 1.00 93.69 166 ARG A C 1
ATOM 1377 O O . ARG A 1 166 ? 16.334 2.965 -30.725 1.00 93.69 166 ARG A O 1
ATOM 1384 N N . HIS A 1 167 ? 15.749 0.942 -29.940 1.00 92.75 167 HIS A N 1
ATOM 1385 C CA . HIS A 1 167 ? 15.528 0.346 -31.256 1.00 92.75 167 HIS A CA 1
ATOM 1386 C C . HIS A 1 167 ? 14.342 1.001 -31.973 1.00 92.75 167 HIS A C 1
ATOM 1388 O O . HIS A 1 167 ? 14.463 1.380 -33.138 1.00 92.75 167 HIS A O 1
ATOM 1394 N N . TYR A 1 168 ? 13.230 1.182 -31.262 1.00 90.38 168 TYR A N 1
ATOM 1395 C CA . TYR A 1 168 ? 12.022 1.810 -31.785 1.00 90.38 168 TYR A CA 1
ATOM 1396 C C . TYR A 1 168 ? 12.268 3.268 -32.201 1.00 90.38 168 TYR A C 1
ATOM 1398 O O . TYR A 1 168 ? 12.004 3.632 -33.343 1.00 90.38 168 TYR A O 1
ATOM 1406 N N . GLU A 1 169 ? 12.871 4.083 -31.332 1.00 92.12 169 GLU A N 1
ATOM 1407 C CA . GLU A 1 169 ? 13.214 5.484 -31.617 1.00 92.12 169 GLU A CA 1
ATOM 1408 C C . GLU A 1 169 ? 14.205 5.638 -32.778 1.00 92.12 169 GLU A C 1
ATOM 1410 O O . GLU A 1 169 ? 14.157 6.628 -33.508 1.00 92.12 169 GLU A O 1
ATOM 1415 N N . ALA A 1 170 ? 15.134 4.692 -32.949 1.00 88.62 170 ALA A N 1
ATOM 1416 C CA . ALA A 1 170 ? 16.070 4.703 -34.071 1.00 88.62 170 ALA A CA 1
ATOM 1417 C C . ALA A 1 170 ? 15.381 4.359 -35.399 1.00 88.62 170 ALA A C 1
ATOM 1419 O O . ALA A 1 170 ? 15.738 4.917 -36.434 1.00 88.62 170 ALA A O 1
ATOM 1420 N N . ASN A 1 171 ? 14.411 3.443 -35.385 1.00 87.06 171 ASN A N 1
ATOM 1421 C CA . ASN A 1 171 ? 13.627 3.114 -36.574 1.00 87.06 171 ASN A CA 1
ATOM 1422 C C . ASN A 1 171 ? 12.684 4.256 -36.951 1.00 87.06 171 ASN A C 1
ATOM 1424 O O . ASN A 1 171 ? 12.606 4.599 -38.125 1.00 87.06 171 ASN A O 1
ATOM 1428 N N . TYR A 1 172 ? 12.035 4.870 -35.962 1.00 83.44 172 TYR A N 1
ATOM 1429 C CA . TYR A 1 172 ? 11.160 6.017 -36.171 1.00 83.44 172 TYR A CA 1
ATOM 1430 C C . TYR A 1 172 ? 11.917 7.206 -36.788 1.00 83.44 172 TYR A C 1
ATOM 1432 O O . TYR A 1 172 ? 11.498 7.719 -37.817 1.00 83.44 172 TYR A O 1
ATOM 1440 N N . ARG A 1 173 ? 13.104 7.553 -36.262 1.00 83.69 173 ARG A N 1
ATOM 1441 C CA . ARG A 1 173 ? 13.963 8.598 -36.855 1.00 83.69 173 ARG A CA 1
ATOM 1442 C C . ARG A 1 173 ? 14.374 8.307 -38.299 1.00 83.69 173 ARG A C 1
ATOM 1444 O O . ARG A 1 173 ? 14.309 9.196 -39.131 1.00 83.69 173 ARG A O 1
ATOM 1451 N N . ARG A 1 174 ? 14.749 7.061 -38.621 1.00 79.44 174 ARG A N 1
ATOM 1452 C CA . ARG A 1 174 ? 15.061 6.691 -40.016 1.00 79.44 174 ARG A CA 1
ATOM 1453 C C . ARG A 1 174 ? 13.854 6.825 -40.941 1.00 79.44 174 ARG A C 1
ATOM 1455 O O . ARG A 1 174 ? 14.045 7.155 -42.103 1.00 79.44 174 ARG A O 1
ATOM 1462 N N . ALA A 1 175 ? 12.654 6.528 -40.443 1.00 77.25 175 ALA A N 1
ATOM 1463 C CA . ALA A 1 175 ? 11.428 6.693 -41.210 1.00 77.25 175 ALA A CA 1
ATOM 1464 C C . ALA A 1 175 ? 11.138 8.182 -41.473 1.00 77.25 175 ALA A C 1
ATOM 1466 O O . ALA A 1 175 ? 10.852 8.536 -42.611 1.00 77.25 175 ALA A O 1
ATOM 1467 N N . GLU A 1 176 ? 11.290 9.055 -40.471 1.00 74.88 176 GLU A N 1
ATOM 1468 C CA . GLU A 1 176 ? 11.168 10.512 -40.652 1.00 74.88 176 GLU A CA 1
ATOM 1469 C C . GLU A 1 176 ? 12.210 11.062 -41.637 1.00 74.88 176 GLU A C 1
ATOM 1471 O O . GLU A 1 176 ? 11.849 11.811 -42.543 1.00 74.88 176 GLU A O 1
ATOM 1476 N N . ASP A 1 177 ? 13.471 10.628 -41.531 1.00 73.81 177 ASP A N 1
ATOM 1477 C CA . ASP A 1 177 ? 14.523 11.016 -42.477 1.00 73.81 177 ASP A CA 1
ATOM 1478 C C . ASP A 1 177 ? 14.169 10.567 -43.911 1.00 73.81 177 ASP A C 1
ATOM 1480 O O . ASP A 1 177 ? 14.299 11.352 -44.848 1.00 73.81 177 ASP A O 1
ATOM 1484 N N . SER A 1 178 ? 13.637 9.348 -44.091 1.00 69.38 178 SER A N 1
ATOM 1485 C CA . SER A 1 178 ? 13.216 8.849 -45.411 1.00 69.38 178 SER A CA 1
ATOM 1486 C C . SER A 1 178 ? 11.976 9.538 -45.989 1.00 69.38 178 SER A C 1
ATOM 1488 O O . SER A 1 178 ? 11.837 9.590 -47.204 1.00 69.38 178 SER A O 1
ATOM 1490 N N . VAL A 1 179 ? 11.094 10.089 -45.149 1.00 59.19 179 VAL A N 1
ATOM 1491 C CA . VAL A 1 179 ? 9.932 10.883 -45.592 1.00 59.19 179 VAL A CA 1
ATOM 1492 C C . VAL A 1 179 ? 10.364 12.308 -45.962 1.00 59.19 179 VAL A C 1
ATOM 1494 O O . VAL A 1 179 ? 9.866 12.870 -46.931 1.00 59.19 179 VAL A O 1
ATOM 1497 N N . SER A 1 180 ? 11.359 12.872 -45.267 1.00 54.06 180 SER A N 1
ATOM 1498 C CA . SER A 1 180 ? 11.902 14.203 -45.582 1.00 54.06 180 SER A CA 1
ATOM 1499 C C . SER A 1 180 ? 12.677 14.277 -46.908 1.00 54.06 180 SER A C 1
ATOM 1501 O O . SER A 1 180 ? 12.813 15.361 -47.469 1.00 54.06 180 SER A O 1
ATOM 1503 N N . GLU A 1 181 ? 13.151 13.140 -47.434 1.00 50.25 181 GLU A N 1
ATOM 1504 C CA . GLU A 1 181 ? 13.765 13.047 -48.769 1.00 50.25 181 GLU A CA 1
ATOM 1505 C C . GLU A 1 181 ? 12.729 12.874 -49.901 1.00 50.25 181 GLU A C 1
ATOM 1507 O O . GLU A 1 181 ? 13.076 13.050 -51.069 1.00 50.25 181 GLU A O 1
ATOM 1512 N N . GLU A 1 182 ? 11.463 12.577 -49.579 1.00 49.34 182 GLU A N 1
ATOM 1513 C CA . GLU A 1 182 ? 10.371 12.419 -50.556 1.00 49.34 182 GLU A CA 1
ATOM 1514 C C . GLU A 1 182 ? 9.412 13.632 -50.614 1.00 49.34 182 GLU A C 1
ATOM 1516 O O . GLU A 1 182 ? 8.610 13.723 -51.540 1.00 49.34 182 GLU A O 1
ATOM 1521 N N . GLU A 1 183 ? 9.526 14.614 -49.707 1.00 47.62 183 GLU A N 1
ATOM 1522 C CA . GLU A 1 183 ? 8.671 15.822 -49.665 1.00 47.62 183 GLU A CA 1
ATOM 1523 C C . GLU A 1 183 ? 9.293 17.094 -50.298 1.00 47.62 183 GLU A C 1
ATOM 1525 O O . GLU A 1 183 ? 8.868 18.214 -50.002 1.00 47.62 183 GLU A O 1
ATOM 1530 N N . GLU A 1 184 ? 10.257 16.968 -51.222 1.00 48.22 184 GLU A N 1
ATOM 1531 C CA . GLU A 1 184 ? 10.658 18.094 -52.100 1.00 48.22 184 GLU A CA 1
ATOM 1532 C C . GLU A 1 184 ? 9.813 18.232 -53.389 1.00 48.22 184 GLU A C 1
ATOM 1534 O O . GLU A 1 184 ? 10.015 19.179 -54.148 1.00 48.22 184 GLU A O 1
ATOM 1539 N N . GLU A 1 185 ? 8.798 17.388 -53.610 1.00 47.22 185 GLU A N 1
ATOM 1540 C CA . GLU A 1 185 ? 7.795 17.570 -54.678 1.00 47.22 185 GLU A CA 1
ATOM 1541 C C . GLU A 1 185 ? 6.381 17.193 -54.195 1.00 47.22 185 GLU A C 1
ATOM 1543 O O . GLU A 1 185 ? 5.912 16.086 -54.417 1.00 47.22 185 GLU A O 1
ATOM 1548 N N . ASP A 1 186 ? 5.697 18.106 -53.499 1.00 36.75 186 ASP A N 1
ATOM 1549 C CA . ASP A 1 186 ? 4.398 18.652 -53.937 1.00 36.75 186 ASP A CA 1
ATOM 1550 C C . ASP A 1 186 ? 3.629 19.334 -52.794 1.00 36.75 186 ASP A C 1
ATOM 1552 O O . ASP A 1 186 ? 3.295 18.775 -51.752 1.00 36.75 186 ASP A O 1
ATOM 1556 N N . SER A 1 187 ? 3.289 20.597 -53.035 1.00 46.56 187 SER A N 1
ATOM 1557 C CA . SER A 1 187 ? 2.374 21.387 -52.220 1.00 46.56 187 SER A CA 1
ATOM 1558 C C . SER A 1 1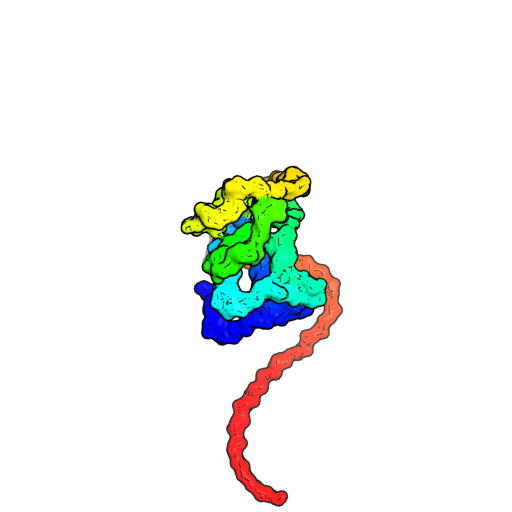87 ? 0.926 20.897 -52.356 1.00 46.56 187 SER A C 1
ATOM 1560 O O . SER A 1 187 ? 0.448 20.811 -53.486 1.00 46.56 187 SER A O 1
ATOM 1562 N N . ALA A 1 188 ? 0.194 20.739 -51.245 1.00 40.97 188 ALA A N 1
ATOM 1563 C CA . ALA A 1 188 ? -1.111 21.381 -50.987 1.00 40.97 188 ALA A CA 1
ATOM 1564 C C . ALA A 1 188 ? -1.874 20.745 -49.802 1.00 40.97 188 ALA A C 1
ATOM 1566 O O . ALA A 1 188 ? -2.199 19.567 -49.818 1.00 40.97 188 ALA A O 1
ATOM 1567 N N . ASP A 1 189 ? -2.255 21.608 -48.855 1.00 40.94 189 ASP A N 1
ATOM 1568 C CA . ASP A 1 189 ? -3.562 21.645 -48.179 1.00 40.94 189 ASP A CA 1
ATOM 1569 C C . ASP A 1 189 ? -4.041 20.402 -47.389 1.00 40.94 189 ASP A C 1
ATOM 1571 O O . ASP A 1 189 ? -4.630 19.470 -47.929 1.00 40.94 189 ASP A O 1
ATOM 1575 N N . SER A 1 190 ? -3.933 20.436 -46.057 1.00 37.50 190 SER A N 1
ATOM 1576 C CA . SER A 1 190 ? -5.101 20.617 -45.171 1.00 37.50 190 SER A CA 1
ATOM 1577 C C . SER A 1 190 ? -4.803 20.268 -43.707 1.00 37.50 190 SER A C 1
ATOM 1579 O O . SER A 1 190 ? -4.005 19.410 -43.352 1.00 37.50 190 SER A O 1
ATOM 1581 N N . ASN A 1 191 ? -5.475 21.026 -42.854 1.00 42.94 191 ASN A N 1
ATOM 1582 C CA . ASN A 1 191 ? -5.474 21.023 -41.401 1.00 42.94 191 ASN A CA 1
ATOM 1583 C C . ASN A 1 191 ? -6.378 19.898 -40.850 1.00 42.94 191 ASN A C 1
ATOM 1585 O O . ASN A 1 191 ? -7.517 19.844 -41.297 1.00 42.94 191 ASN A O 1
ATOM 1589 N N . ILE A 1 192 ? -5.916 19.085 -39.887 1.00 34.66 192 ILE A N 1
ATOM 1590 C CA . ILE A 1 192 ? -6.646 18.293 -38.852 1.00 34.66 192 ILE A CA 1
ATOM 1591 C C . ILE A 1 192 ? -5.520 17.697 -37.966 1.00 34.66 192 ILE A C 1
ATOM 1593 O O . ILE A 1 192 ? -4.582 17.129 -38.503 1.00 34.66 192 ILE A O 1
ATOM 1597 N N . GLY A 1 193 ? -5.430 17.823 -36.641 1.00 34.19 193 GLY A N 1
ATOM 1598 C CA . GLY A 1 193 ? -6.459 17.965 -35.618 1.00 34.19 193 GLY A CA 1
ATOM 1599 C C . GLY A 1 193 ? -6.574 16.659 -34.816 1.00 34.19 193 GLY A C 1
ATOM 1600 O O . GLY A 1 193 ? -7.355 15.805 -35.204 1.00 34.19 193 GLY A O 1
ATOM 1601 N N . ASP A 1 194 ? -5.827 16.573 -33.708 1.00 39.25 194 ASP A N 1
ATOM 1602 C CA . ASP A 1 194 ? -6.051 15.737 -32.509 1.00 39.25 194 ASP A CA 1
ATOM 1603 C C . ASP A 1 194 ? -5.963 14.184 -32.527 1.00 39.25 194 ASP A C 1
ATOM 1605 O O . ASP A 1 194 ? -6.244 13.497 -33.500 1.00 39.25 194 ASP A O 1
ATOM 1609 N N . GLU A 1 195 ? -5.621 13.679 -31.326 1.00 37.84 195 GLU A N 1
ATOM 1610 C CA . GLU A 1 195 ? -5.854 12.336 -30.747 1.00 37.84 195 GLU A CA 1
ATOM 1611 C C . GLU A 1 195 ? -4.941 11.147 -31.131 1.00 37.84 195 GLU A C 1
ATOM 1613 O O . GLU A 1 195 ? -5.238 10.346 -32.011 1.00 37.84 195 GLU A O 1
ATOM 1618 N N . MET A 1 196 ? -3.904 10.896 -30.312 1.00 29.97 196 MET A N 1
ATOM 1619 C CA . MET A 1 196 ? -3.378 9.533 -30.116 1.00 29.97 196 MET A CA 1
ATOM 1620 C C . MET A 1 196 ? -4.092 8.861 -28.936 1.00 29.97 196 MET A C 1
ATOM 1622 O O . MET A 1 196 ? -3.699 9.020 -27.778 1.00 29.97 196 MET A O 1
ATOM 1626 N N . TYR A 1 197 ? -5.133 8.084 -29.235 1.00 31.86 197 TYR A N 1
ATOM 1627 C CA . TYR A 1 197 ? -5.637 7.062 -28.322 1.00 31.86 197 TYR A CA 1
ATOM 1628 C C . TYR A 1 197 ? -4.650 5.895 -28.265 1.00 31.86 197 TYR A C 1
ATOM 1630 O O . TYR A 1 197 ? -4.368 5.251 -29.272 1.00 31.86 197 TYR A O 1
ATOM 1638 N N . LEU A 1 198 ? -4.172 5.585 -27.062 1.00 37.78 198 LEU A N 1
ATOM 1639 C CA . LEU A 1 198 ? -3.683 4.251 -26.740 1.00 37.78 198 LEU A CA 1
ATOM 1640 C C . LEU A 1 198 ? -4.911 3.361 -26.527 1.00 37.78 198 LEU A C 1
ATOM 1642 O O . LEU A 1 198 ? -5.635 3.540 -25.548 1.00 37.78 198 LEU A O 1
ATOM 1646 N N . THR A 1 199 ? -5.154 2.417 -27.433 1.00 36.09 199 THR A N 1
ATOM 1647 C CA . THR A 1 199 ? -6.050 1.288 -27.164 1.00 36.09 199 THR A CA 1
ATOM 1648 C C . THR A 1 199 ? -5.233 0.013 -27.076 1.00 36.09 199 THR A C 1
ATOM 1650 O O . THR A 1 199 ? -4.626 -0.421 -28.054 1.00 36.09 199 THR A O 1
ATOM 1653 N N . ASP A 1 200 ? -5.237 -0.556 -25.875 1.00 36.94 200 ASP A N 1
ATOM 1654 C CA . ASP A 1 200 ? -4.728 -1.878 -25.560 1.00 36.94 200 ASP A CA 1
ATOM 1655 C C . ASP A 1 200 ? -5.464 -2.987 -26.324 1.00 36.94 200 ASP A C 1
ATOM 1657 O O . ASP A 1 200 ? -6.661 -2.908 -26.606 1.00 36.94 200 ASP A O 1
ATOM 1661 N N . SER A 1 201 ? -4.746 -4.104 -26.450 1.00 39.56 201 SER A N 1
ATOM 1662 C CA . SER A 1 201 ? -5.255 -5.479 -26.461 1.00 39.56 201 SER A CA 1
ATOM 1663 C C . SER A 1 201 ? -6.001 -5.979 -27.704 1.00 39.56 201 SER A C 1
ATOM 1665 O O . SER A 1 201 ? -7.216 -5.867 -27.840 1.00 39.56 201 SER A O 1
ATOM 1667 N N . GLU A 1 202 ? -5.264 -6.725 -28.528 1.00 36.81 202 GLU A N 1
ATOM 1668 C CA . GLU A 1 202 ? -5.815 -7.867 -29.254 1.00 36.81 202 GLU A CA 1
ATOM 1669 C C . GLU A 1 202 ? -6.276 -8.922 -28.231 1.00 36.81 202 GLU A C 1
ATOM 1671 O O . GLU A 1 202 ? -5.472 -9.637 -27.629 1.00 36.81 202 GLU A O 1
ATOM 1676 N N . GLN A 1 203 ? -7.588 -8.984 -27.996 1.00 38.44 203 GLN A N 1
ATOM 1677 C CA . GLN A 1 203 ? -8.245 -10.154 -27.428 1.00 38.44 203 GLN A CA 1
ATOM 1678 C C . GLN A 1 203 ? -8.637 -11.094 -28.567 1.00 38.44 203 GLN A C 1
ATOM 1680 O O . GLN A 1 203 ? -9.400 -10.740 -29.465 1.00 38.44 203 GLN A O 1
ATOM 1685 N N . ASP A 1 204 ? -8.073 -12.294 -28.482 1.00 33.75 204 ASP A N 1
ATOM 1686 C CA . ASP A 1 204 ? -8.413 -13.482 -29.249 1.00 33.75 204 ASP A CA 1
ATOM 1687 C C . ASP A 1 204 ? -9.929 -13.741 -29.242 1.00 33.75 204 ASP A C 1
ATOM 1689 O O . ASP A 1 204 ? -10.620 -13.590 -28.228 1.00 33.75 204 ASP A O 1
ATOM 1693 N N . GLY A 1 205 ? -10.441 -14.089 -30.418 1.00 33.75 205 GLY A N 1
ATOM 1694 C CA . GLY A 1 205 ? -11.857 -14.164 -30.717 1.00 33.75 205 GLY A CA 1
ATOM 1695 C C . GLY A 1 205 ? -12.553 -15.341 -30.042 1.00 33.75 205 GLY A C 1
ATOM 1696 O O . GLY A 1 205 ? -12.146 -16.493 -30.150 1.00 33.75 205 GLY A O 1
ATOM 1697 N N . SER A 1 206 ? -13.717 -15.069 -29.461 1.00 34.56 206 SER A N 1
ATOM 1698 C CA . SER A 1 206 ? -14.826 -16.013 -29.563 1.00 34.56 206 SER A CA 1
ATOM 1699 C C . SER A 1 206 ? -16.144 -15.256 -29.676 1.00 34.56 206 SER A C 1
ATOM 1701 O O . SER A 1 206 ? -16.559 -14.475 -28.825 1.00 34.56 206 SER A O 1
ATOM 1703 N N . GLU A 1 207 ? -16.747 -15.461 -30.832 1.00 36.69 207 GLU A N 1
ATOM 1704 C CA . GLU A 1 207 ? -18.001 -14.924 -31.314 1.00 36.69 207 GLU A CA 1
ATOM 1705 C C . GLU A 1 207 ? -19.174 -15.595 -30.582 1.00 36.69 207 GLU A C 1
ATOM 1707 O O . GLU A 1 207 ? -19.422 -16.779 -30.783 1.00 36.69 207 GLU A O 1
ATOM 1712 N N . ILE A 1 208 ? -19.919 -14.850 -29.759 1.00 37.47 208 ILE A N 1
ATOM 1713 C CA . ILE A 1 208 ? -21.329 -15.144 -29.454 1.00 37.47 208 ILE A CA 1
ATOM 1714 C C . ILE A 1 208 ? -22.094 -13.828 -29.272 1.00 37.47 208 ILE A C 1
ATOM 1716 O O . ILE A 1 208 ? -21.873 -13.066 -28.335 1.00 37.47 208 ILE A O 1
ATOM 1720 N N . GLY A 1 209 ? -22.972 -13.531 -30.230 1.00 32.09 209 GLY A N 1
ATOM 1721 C CA . GLY A 1 209 ? -23.705 -12.273 -30.300 1.00 32.09 209 GLY A CA 1
ATOM 1722 C C . GLY A 1 209 ? -24.846 -12.150 -29.292 1.00 32.09 209 GLY A C 1
ATOM 1723 O O . GLY A 1 209 ? -25.520 -13.126 -28.984 1.00 32.09 209 GLY A O 1
ATOM 1724 N N . TYR A 1 210 ? -25.125 -10.912 -28.880 1.00 28.88 210 TYR A N 1
ATOM 1725 C CA . TYR A 1 210 ? -26.429 -10.505 -28.359 1.00 28.88 210 TYR A CA 1
ATOM 1726 C C . TYR A 1 210 ? -26.785 -9.094 -28.850 1.00 28.88 210 TYR A C 1
ATOM 1728 O O . TYR A 1 210 ? -26.098 -8.113 -28.578 1.00 28.88 210 TYR A O 1
ATOM 1736 N N . ARG A 1 211 ? -27.886 -9.028 -29.609 1.00 32.00 211 ARG A N 1
ATOM 1737 C CA . ARG A 1 211 ? -28.676 -7.830 -29.919 1.00 32.00 211 ARG A CA 1
ATOM 1738 C C . ARG A 1 211 ? -29.708 -7.612 -28.807 1.00 32.00 211 ARG A C 1
ATOM 1740 O O . ARG A 1 211 ? -30.304 -8.580 -28.345 1.00 32.00 211 ARG A O 1
ATOM 1747 N N . GLY A 1 212 ? -30.016 -6.344 -28.534 1.00 30.45 212 GLY A N 1
ATOM 1748 C CA . GLY A 1 212 ? -31.151 -5.892 -27.717 1.00 30.45 212 GLY A CA 1
ATOM 1749 C C . GLY A 1 212 ? -30.677 -5.444 -26.337 1.00 30.45 212 GLY A C 1
ATOM 1750 O O . GLY A 1 212 ? -30.089 -6.226 -25.611 1.00 30.45 212 GLY A O 1
ATOM 1751 N N . GLY A 1 213 ? -30.814 -4.195 -25.912 1.00 32.41 213 GLY A N 1
ATOM 1752 C CA . GLY A 1 213 ? -31.859 -3.218 -26.196 1.00 32.41 213 GLY A CA 1
ATOM 1753 C C . GLY A 1 213 ? -32.296 -2.697 -24.829 1.00 32.41 213 GLY A C 1
ATOM 1754 O O . GLY A 1 213 ? -32.969 -3.408 -24.090 1.00 32.41 213 GLY A O 1
ATOM 1755 N N . ILE A 1 214 ? -31.822 -1.508 -24.459 1.00 32.69 214 ILE A N 1
ATOM 1756 C CA . ILE A 1 214 ? -32.163 -0.843 -23.199 1.00 32.69 214 ILE A CA 1
ATOM 1757 C C . ILE A 1 214 ? -33.635 -0.430 -23.282 1.00 32.69 214 ILE A C 1
ATOM 1759 O O . ILE A 1 214 ? -33.997 0.385 -24.127 1.00 32.69 214 ILE A O 1
ATOM 1763 N N . VAL A 1 215 ? -34.474 -0.982 -22.407 1.00 32.12 215 VAL A N 1
ATOM 1764 C CA . VAL A 1 215 ? -35.798 -0.426 -22.112 1.00 32.12 215 VAL A CA 1
ATOM 1765 C C . VAL A 1 215 ? -35.609 0.555 -20.960 1.00 32.12 215 VAL A C 1
ATOM 1767 O O . VAL A 1 215 ? -35.411 0.145 -19.818 1.00 32.12 215 VAL A O 1
ATOM 1770 N N . LEU A 1 216 ? -35.620 1.850 -21.272 1.00 34.28 216 LEU A N 1
ATOM 1771 C CA . LEU A 1 216 ? -35.871 2.889 -20.278 1.00 34.28 216 LEU A CA 1
ATOM 1772 C C . LEU A 1 216 ? -37.383 2.915 -20.050 1.00 34.28 216 LEU A C 1
ATOM 1774 O O . LEU A 1 216 ? -38.142 3.189 -20.975 1.00 34.28 216 LEU A O 1
ATOM 1778 N N . GLY A 1 217 ? -37.809 2.553 -18.841 1.00 30.20 217 GLY A N 1
ATOM 1779 C CA . GLY A 1 217 ? -39.186 2.740 -18.407 1.00 30.20 217 GLY A CA 1
ATOM 1780 C C . GLY A 1 217 ? -39.427 4.217 -18.127 1.00 30.20 217 GLY A C 1
ATOM 1781 O O . GLY A 1 217 ? -38.878 4.755 -17.167 1.00 30.20 217 GLY A O 1
ATOM 1782 N N . GLU A 1 218 ? -40.227 4.855 -18.975 1.00 33.69 218 GLU A N 1
ATOM 1783 C CA . GLU A 1 218 ? -40.906 6.106 -18.656 1.00 33.69 218 GLU A CA 1
ATOM 1784 C C . GLU A 1 218 ? -42.004 5.804 -17.626 1.00 33.69 218 GLU A C 1
ATOM 1786 O O . GLU A 1 218 ? -42.819 4.895 -17.797 1.00 33.69 218 GLU A O 1
ATOM 1791 N N . VAL A 1 219 ? -41.963 6.535 -16.514 1.00 39.09 219 VAL A N 1
ATOM 1792 C CA . VAL A 1 219 ? -43.050 6.640 -15.544 1.00 39.09 219 VAL A CA 1
ATOM 1793 C C . VAL A 1 219 ? -43.902 7.829 -15.968 1.00 39.09 219 VAL A C 1
ATOM 1795 O O . VAL A 1 219 ? -43.487 8.967 -15.778 1.00 39.09 219 VAL A O 1
ATOM 1798 N N . ASP A 1 220 ? -45.065 7.553 -16.552 1.00 35.81 220 ASP A N 1
ATOM 1799 C CA . ASP A 1 220 ? -46.119 8.550 -16.713 1.00 35.81 220 ASP A CA 1
ATOM 1800 C C . ASP A 1 220 ? -47.184 8.320 -15.639 1.00 35.81 220 ASP A C 1
ATOM 1802 O O . ASP A 1 220 ? -47.858 7.286 -15.592 1.00 35.81 220 ASP A O 1
ATOM 1806 N N . ASP A 1 221 ? -47.298 9.317 -14.765 1.00 42.06 221 ASP A N 1
ATOM 1807 C CA . ASP A 1 221 ? -48.430 9.554 -13.882 1.00 42.06 221 ASP A CA 1
ATOM 1808 C C . ASP A 1 221 ? -49.691 9.809 -14.717 1.00 42.06 221 ASP A C 1
ATOM 1810 O O . ASP A 1 221 ? -49.710 10.740 -15.521 1.00 42.06 221 ASP A O 1
ATOM 1814 N N . LEU A 1 222 ? -50.773 9.061 -14.475 1.00 40.19 222 LEU A N 1
ATOM 1815 C CA . LEU A 1 222 ? -52.130 9.528 -14.766 1.00 40.19 222 LEU A CA 1
ATOM 1816 C C . LEU A 1 222 ? -53.111 9.067 -13.682 1.00 40.19 222 LEU A C 1
ATOM 1818 O O . LEU A 1 222 ? -53.401 7.881 -13.520 1.00 40.19 222 LEU A O 1
ATOM 1822 N N . ASP A 1 223 ? -53.612 10.070 -12.967 1.00 40.56 223 ASP A N 1
ATOM 1823 C CA . ASP A 1 223 ? -54.821 10.073 -12.152 1.00 40.56 223 ASP A CA 1
ATOM 1824 C C . ASP A 1 223 ? -56.070 9.603 -12.928 1.00 40.56 223 ASP A C 1
ATOM 1826 O O . ASP A 1 223 ? -56.183 9.827 -14.135 1.00 40.56 223 ASP A O 1
ATOM 1830 N N . GLY A 1 224 ? -57.074 9.102 -12.194 1.00 35.12 224 GLY A N 1
ATOM 1831 C CA . GLY A 1 224 ? -58.483 9.327 -12.548 1.00 35.12 224 GLY A CA 1
ATOM 1832 C C . GLY A 1 224 ? -59.387 8.098 -12.701 1.00 35.12 224 GLY A C 1
ATOM 1833 O O . GLY A 1 224 ? -59.453 7.497 -13.765 1.00 35.12 224 GLY A O 1
ATOM 1834 N N . ASP A 1 225 ? -60.136 7.822 -11.630 1.00 42.50 225 ASP A N 1
ATOM 1835 C CA . ASP A 1 225 ? -61.595 7.612 -11.582 1.00 42.50 225 ASP A CA 1
ATOM 1836 C C . ASP A 1 225 ? -62.329 6.597 -12.499 1.00 42.50 225 ASP A C 1
ATOM 1838 O O . ASP A 1 225 ? -62.527 6.795 -13.692 1.00 42.50 225 ASP A O 1
ATOM 1842 N N . ASP A 1 226 ? -62.918 5.619 -11.795 1.00 44.66 226 ASP A N 1
ATOM 1843 C CA . ASP A 1 226 ? -64.360 5.297 -11.732 1.00 44.66 226 ASP A CA 1
ATOM 1844 C C . ASP A 1 226 ? -65.060 4.407 -12.794 1.00 44.66 226 ASP A C 1
ATOM 1846 O O . ASP A 1 226 ? -64.833 4.455 -13.999 1.00 44.66 226 ASP A O 1
ATOM 1850 N N . ALA A 1 227 ? -66.033 3.669 -12.240 1.00 40.31 227 ALA A N 1
ATOM 1851 C CA . ALA A 1 227 ? -67.200 2.995 -12.811 1.00 40.31 227 ALA A CA 1
ATOM 1852 C C . ALA A 1 227 ? -67.048 1.627 -13.513 1.00 40.31 227 ALA A C 1
ATOM 1854 O O . ALA A 1 227 ? -66.579 1.511 -14.646 1.00 40.31 227 ALA A O 1
ATOM 1855 N N . GLY A 1 228 ? -67.631 0.603 -12.869 1.00 37.50 228 GLY A N 1
ATOM 1856 C CA . GLY A 1 228 ? -67.986 -0.694 -13.459 1.00 37.50 228 GLY A CA 1
ATOM 1857 C C . GLY A 1 228 ? -68.275 -1.783 -12.439 1.00 37.50 228 GLY A C 1
ATOM 1858 O O . GLY A 1 228 ? -67.424 -2.690 -12.333 1.00 37.50 228 GLY A O 1
#

InterPro domains:
  IPR036770 Ankyrin repeat-containing domain superfamily [G3DSA:1.25.40.20] (2-82)
  IPR036770 Ankyrin repeat-containing domain superfamily [SSF48403] (4-78)

Solvent-accessible surface area (backbone atoms only — not comparable to full-atom values): 14215 Å² total; per-residue (Å²): 118,70,68,63,53,43,49,76,70,64,52,68,65,82,45,56,52,100,61,38,39,35,60,62,41,51,50,47,70,68,52,66,62,67,79,90,87,80,87,48,66,68,53,48,45,48,50,50,33,50,42,47,73,73,64,39,71,75,83,46,50,26,74,85,66,51,32,40,59,59,61,20,64,50,70,35,74,48,77,80,70,33,39,22,24,49,39,29,55,49,48,40,40,28,32,42,77,65,74,42,54,89,73,44,78,53,36,79,74,34,60,44,32,72,29,100,43,27,42,70,67,56,55,52,56,62,33,61,98,44,58,95,73,46,75,54,81,89,37,78,50,40,68,44,89,58,42,72,61,52,45,53,46,35,53,52,50,48,55,53,50,52,52,50,50,53,52,49,56,53,51,51,52,52,50,53,56,58,50,64,73,61,64,85,75,77,93,78,90,85,92,86,84,85,83,88,79,87,77,82,78,92,72,82,86,78,93,78,92,84,84,84,80,89,80,80,82,81,86,78,89,78,86,82,86,88,88,137